Protein AF-A0A936BZL4-F1 (afdb_monomer_lite)

Sequence (346 aa):
MSVSRLQNAIDSLPAHGATDQDVRRLEEATGRRVKLGEGALLQELLTDRYDRFSPSGLNALERLVHTGSSARARSALSVVERYFTNLPEQSALASISKTHGFIAVDDESSKLWHIPYPDGAVLRLQPRILREGDRELIGLEGATYDSETRSLLVISEETGAVHEMTVRDPEGELTLGPPRLLGQLPKLGTRANKGYEGLTVLPASKAPDGRARLLAVYEGFPRRIGVHDRATLRAEAEITLPPEIQNRLKDLSGCAVDPATGHLLLLSDEARTLAEALLVPKRQGVGRAAPVTGWQLVPLGFSELPPSLTKNRLQPEGLSVDDEGDVWVLTEGDQSLLRLRRSVSS

Structure (mmCIF, N/CA/C/O backbone):
data_AF-A0A936BZL4-F1
#
_entry.id   AF-A0A936BZL4-F1
#
loop_
_atom_site.group_PDB
_atom_site.id
_atom_site.type_symbol
_atom_site.label_atom_id
_atom_site.label_alt_id
_atom_site.label_comp_id
_atom_site.label_asym_id
_atom_site.label_entity_id
_atom_site.label_seq_id
_atom_site.pdbx_PDB_ins_code
_atom_site.Cartn_x
_atom_site.Cartn_y
_atom_site.Cartn_z
_atom_site.occupancy
_atom_site.B_iso_or_equiv
_atom_site.auth_seq_id
_atom_site.auth_comp_id
_atom_site.auth_asym_id
_atom_site.auth_atom_id
_atom_site.pdbx_PDB_model_num
ATOM 1 N N . MET A 1 1 ? -12.755 -19.764 32.391 1.00 55.38 1 MET A N 1
ATOM 2 C CA . MET A 1 1 ? -13.888 -19.013 32.983 1.00 55.38 1 MET A CA 1
ATOM 3 C C . MET A 1 1 ? -14.215 -17.692 32.281 1.00 55.38 1 MET A C 1
ATOM 5 O O . MET A 1 1 ? -15.347 -17.260 32.423 1.00 55.38 1 MET A O 1
ATOM 9 N N . SER A 1 2 ? -13.305 -17.037 31.545 1.00 74.50 2 SER A N 1
ATOM 10 C CA . SER A 1 2 ? -13.591 -15.708 30.971 1.00 74.50 2 SER A CA 1
ATOM 11 C C . SER A 1 2 ? -14.047 -15.712 29.498 1.00 74.50 2 SER A C 1
ATOM 13 O O . SER A 1 2 ? -14.961 -14.970 29.167 1.00 74.50 2 SER A O 1
ATOM 15 N N . VAL A 1 3 ? -13.573 -16.647 28.663 1.00 79.38 3 VAL A N 1
ATOM 16 C CA . VAL A 1 3 ? -14.032 -16.810 27.260 1.00 79.38 3 VAL A CA 1
ATOM 17 C C . VAL A 1 3 ? -15.534 -17.118 27.168 1.00 79.38 3 VAL A C 1
ATOM 19 O O . VAL A 1 3 ? -16.260 -16.456 26.443 1.00 79.38 3 VAL A O 1
ATOM 22 N N . SER A 1 4 ? -16.036 -18.059 27.975 1.00 83.62 4 SER A N 1
ATOM 23 C CA . SER A 1 4 ? -17.461 -18.430 28.001 1.00 83.62 4 SER A CA 1
ATOM 24 C C . SER A 1 4 ? -18.372 -17.276 28.445 1.00 83.62 4 SER A C 1
ATOM 26 O O . SER A 1 4 ? -19.504 -17.170 27.990 1.00 83.62 4 SER A O 1
ATOM 28 N N . ARG A 1 5 ? -17.885 -16.395 29.334 1.00 86.56 5 ARG A N 1
ATOM 29 C CA . ARG A 1 5 ? -18.624 -15.191 29.750 1.00 86.56 5 ARG A CA 1
ATOM 30 C C . ARG A 1 5 ? -18.697 -14.168 28.628 1.00 86.56 5 ARG A C 1
ATOM 32 O O . ARG A 1 5 ? -19.762 -13.601 28.420 1.00 86.56 5 ARG A O 1
ATOM 39 N N . LEU A 1 6 ? -17.588 -13.956 27.921 1.00 86.94 6 LEU A N 1
ATOM 40 C CA . LEU A 1 6 ? -17.563 -13.079 26.760 1.00 86.94 6 LEU A CA 1
ATOM 41 C C . LEU A 1 6 ? -18.470 -13.610 25.644 1.00 86.94 6 LEU A C 1
ATOM 43 O O . LEU A 1 6 ? -19.259 -12.841 25.115 1.00 86.94 6 LEU A O 1
ATOM 47 N N . GLN A 1 7 ? -18.424 -14.911 25.345 1.00 86.75 7 GLN A N 1
ATOM 48 C CA . GLN A 1 7 ? -19.305 -15.525 24.349 1.00 86.75 7 GLN A CA 1
ATOM 49 C C . GLN A 1 7 ? -20.784 -15.296 24.687 1.00 86.75 7 GLN A C 1
ATOM 51 O O . GLN A 1 7 ? -21.541 -14.810 23.856 1.00 86.75 7 GLN A O 1
ATOM 56 N N . ASN A 1 8 ? -21.178 -15.531 25.942 1.00 87.38 8 ASN A N 1
ATOM 57 C CA . ASN A 1 8 ? -22.546 -15.257 26.387 1.00 87.38 8 ASN A CA 1
ATOM 58 C C . ASN A 1 8 ? -22.914 -13.768 26.265 1.00 87.38 8 ASN A C 1
ATOM 60 O O . ASN A 1 8 ? -24.046 -13.444 25.918 1.00 87.38 8 ASN A O 1
ATOM 64 N N . ALA A 1 9 ? -21.973 -12.860 26.546 1.00 87.19 9 ALA A N 1
ATOM 65 C CA . ALA A 1 9 ? -22.192 -11.428 26.372 1.00 87.19 9 ALA A CA 1
ATOM 66 C C . ALA A 1 9 ? -22.374 -11.068 24.886 1.00 87.19 9 ALA A C 1
ATOM 68 O O . ALA A 1 9 ? -23.300 -10.329 24.559 1.00 87.19 9 ALA A O 1
ATOM 69 N N . ILE A 1 10 ? -21.571 -11.652 23.992 1.00 86.69 10 ILE A N 1
ATOM 70 C CA . ILE A 1 10 ? -21.685 -11.516 22.533 1.00 86.69 10 ILE A CA 1
ATOM 71 C C . ILE A 1 10 ? -23.036 -12.025 22.027 1.00 86.69 10 ILE A C 1
ATOM 73 O O . ILE A 1 10 ? -23.697 -11.353 21.236 1.00 86.69 10 ILE A O 1
ATOM 77 N N . ASP A 1 11 ? -23.464 -13.196 22.483 1.00 87.50 11 ASP A N 1
ATOM 78 C CA . ASP A 1 11 ? -24.723 -13.800 22.047 1.00 87.50 11 ASP A CA 1
ATOM 79 C C . ASP A 1 11 ? -25.946 -13.066 22.609 1.00 87.50 11 ASP A C 1
ATOM 81 O O . ASP A 1 11 ? -27.022 -13.117 22.017 1.00 87.50 11 ASP A O 1
ATOM 85 N N . SER A 1 12 ? -25.771 -12.325 23.707 1.00 87.75 12 SER A N 1
ATOM 86 C CA . SER A 1 12 ? -26.798 -11.443 24.270 1.00 87.75 12 SER A CA 1
ATOM 87 C C . SER A 1 12 ? -26.909 -10.084 23.575 1.00 87.75 12 SER A C 1
ATOM 89 O O . SER A 1 12 ? -27.831 -9.323 23.879 1.00 87.75 12 SER A O 1
ATOM 91 N N . LEU A 1 13 ? -25.983 -9.756 22.666 1.00 84.94 13 LEU A N 1
ATOM 92 C CA . LEU A 1 13 ? -26.046 -8.503 21.925 1.00 84.94 13 LEU A CA 1
ATOM 93 C C . LEU A 1 13 ? -27.309 -8.463 21.060 1.00 84.94 13 LEU A C 1
ATOM 95 O O . LEU A 1 13 ? -27.681 -9.475 20.455 1.00 84.94 13 LEU A O 1
ATOM 99 N N . PRO A 1 14 ? -27.954 -7.292 20.943 1.00 80.62 14 PRO A N 1
ATOM 100 C CA . PRO A 1 14 ? -29.071 -7.142 20.029 1.00 80.62 14 PRO A CA 1
ATOM 101 C C . PRO A 1 14 ? -28.629 -7.471 18.597 1.00 80.62 14 PRO A C 1
ATOM 103 O O . PRO A 1 14 ? -27.485 -7.232 18.204 1.00 80.62 14 PRO A O 1
ATOM 106 N N . ALA A 1 15 ? -29.556 -8.012 17.802 1.00 74.75 15 ALA A N 1
ATOM 107 C CA . ALA A 1 15 ? -29.284 -8.359 16.409 1.00 74.75 15 ALA A CA 1
ATOM 108 C C . ALA A 1 15 ? -28.808 -7.144 15.593 1.00 74.75 15 ALA A C 1
ATOM 110 O O . ALA A 1 15 ? -27.968 -7.306 14.717 1.00 74.75 15 ALA A O 1
ATOM 111 N N . HIS A 1 16 ? -29.290 -5.940 15.926 1.00 69.06 16 HIS A N 1
ATOM 112 C CA . HIS A 1 16 ? -28.852 -4.669 15.350 1.00 69.06 16 HIS A CA 1
ATOM 113 C C . HIS A 1 16 ? -28.867 -3.551 16.400 1.00 69.06 16 HIS A C 1
ATOM 115 O O . HIS A 1 16 ? -29.698 -3.556 17.308 1.00 69.06 16 HIS A O 1
ATOM 121 N N . GLY A 1 17 ? -27.990 -2.558 16.236 1.00 70.38 17 GLY A N 1
ATOM 122 C CA . GLY A 1 17 ? -27.977 -1.339 17.049 1.00 70.38 17 GLY A CA 1
ATOM 123 C C . GLY A 1 17 ? -27.310 -1.460 18.423 1.00 70.38 17 GLY A C 1
ATOM 124 O O . GLY A 1 17 ? -27.619 -0.652 19.294 1.00 70.38 17 GLY A O 1
ATOM 125 N N . ALA A 1 18 ? -26.403 -2.420 18.627 1.00 81.69 18 ALA A N 1
ATOM 126 C CA . ALA A 1 18 ? -25.631 -2.557 19.863 1.00 81.69 18 ALA A CA 1
ATOM 127 C C . ALA A 1 18 ? -24.870 -1.261 20.195 1.00 81.69 18 ALA A C 1
ATOM 129 O O . ALA A 1 18 ? -24.217 -0.663 19.343 1.00 81.69 18 ALA A O 1
ATOM 130 N N . THR A 1 19 ? -24.979 -0.810 21.437 1.00 78.62 19 THR A N 1
ATOM 131 C CA . THR A 1 19 ? -24.558 0.518 21.903 1.00 78.62 19 THR A CA 1
ATOM 132 C C . THR A 1 19 ? -23.244 0.478 22.689 1.00 78.62 19 THR A C 1
ATOM 134 O O . THR A 1 19 ? -22.699 -0.587 22.971 1.00 78.62 19 THR A O 1
ATOM 137 N N . ASP A 1 20 ? -22.749 1.637 23.135 1.00 71.50 20 ASP A N 1
ATOM 138 C CA . ASP A 1 20 ? -21.605 1.731 24.061 1.00 71.50 20 ASP A CA 1
ATOM 139 C C . ASP A 1 20 ? -21.862 0.972 25.360 1.00 71.50 20 ASP A C 1
ATOM 141 O O . ASP A 1 20 ? -20.934 0.442 25.961 1.00 71.50 20 ASP A O 1
ATOM 145 N N . GLN A 1 21 ? -23.117 0.924 25.813 1.00 80.19 21 GLN A N 1
ATOM 146 C CA . GLN A 1 21 ? -23.481 0.183 27.014 1.00 80.19 21 GLN A CA 1
ATOM 147 C C . GLN A 1 21 ? -23.353 -1.325 26.788 1.00 80.19 21 GLN A C 1
ATOM 149 O O . GLN A 1 21 ? -22.933 -2.044 27.692 1.00 80.19 21 GLN A O 1
ATOM 154 N N . ASP A 1 22 ? -23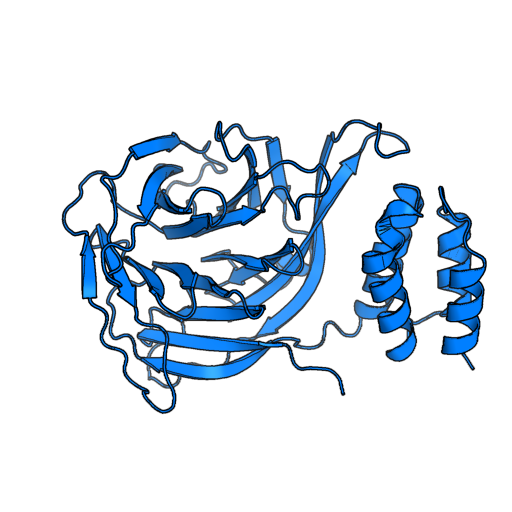.657 -1.794 25.580 1.00 86.62 22 ASP A N 1
ATOM 155 C CA . ASP A 1 22 ? -23.467 -3.190 25.202 1.00 86.62 22 ASP A CA 1
ATOM 156 C C . ASP A 1 22 ? -21.983 -3.532 25.088 1.00 86.62 22 ASP A C 1
ATOM 158 O O . ASP A 1 22 ? -21.559 -4.577 25.575 1.00 86.62 22 ASP A O 1
ATOM 162 N N . VAL A 1 23 ? -21.159 -2.617 24.571 1.00 81.62 23 VAL A N 1
ATOM 163 C CA . VAL A 1 23 ? -19.706 -2.804 24.613 1.00 81.62 23 VAL A CA 1
ATOM 164 C C . VAL A 1 23 ? -19.162 -2.776 26.029 1.00 81.62 23 VAL A C 1
ATOM 166 O O . VAL A 1 23 ? -18.351 -3.631 26.346 1.00 81.62 23 VAL A O 1
ATOM 169 N N . ARG A 1 24 ? -19.639 -1.903 26.922 1.00 82.56 24 ARG A N 1
ATOM 170 C CA . ARG A 1 24 ? -19.238 -1.951 28.340 1.00 82.56 24 ARG A CA 1
ATOM 171 C C . ARG A 1 24 ? -19.534 -3.305 28.980 1.00 82.56 24 ARG A C 1
ATOM 173 O O . ARG A 1 24 ? -18.745 -3.757 29.798 1.00 82.56 24 ARG A O 1
ATOM 180 N N . ARG A 1 25 ? -20.610 -3.995 28.581 1.00 85.81 25 ARG A N 1
ATOM 181 C CA . ARG A 1 25 ? -20.863 -5.381 29.023 1.00 85.81 25 ARG A CA 1
ATOM 182 C C . ARG A 1 25 ? -19.808 -6.351 28.490 1.00 85.81 25 ARG A C 1
ATOM 184 O O . ARG A 1 25 ? -19.401 -7.253 29.218 1.00 85.81 25 ARG A O 1
ATOM 191 N N . LEU A 1 26 ? -19.344 -6.162 27.253 1.00 86.31 26 LEU A N 1
ATOM 192 C CA . LEU A 1 26 ? -18.201 -6.906 26.712 1.00 86.31 26 LEU A CA 1
ATOM 193 C C . LEU A 1 26 ? -16.916 -6.572 27.490 1.00 86.31 26 LEU A C 1
ATOM 195 O O . LEU A 1 26 ? -16.197 -7.490 27.878 1.00 86.31 26 LEU A O 1
ATOM 199 N N . GLU A 1 27 ? -16.662 -5.295 27.797 1.00 83.06 27 GLU A N 1
ATOM 200 C CA . GLU A 1 27 ? -15.521 -4.854 28.615 1.00 83.06 27 GLU A CA 1
ATOM 201 C C . GLU A 1 27 ? -15.558 -5.521 29.997 1.00 83.06 27 GLU A C 1
ATOM 203 O O . GLU A 1 27 ? -14.591 -6.162 30.412 1.00 83.06 27 GLU A O 1
ATOM 208 N N . GLU A 1 28 ? -16.700 -5.464 30.684 1.00 85.00 28 GLU A N 1
ATOM 209 C CA . GLU A 1 28 ? -16.941 -6.123 31.971 1.00 85.00 28 GLU A CA 1
ATOM 210 C C . GLU A 1 28 ? -16.727 -7.641 31.890 1.00 85.00 28 GLU A C 1
ATOM 212 O O . GLU A 1 28 ? -16.134 -8.231 32.800 1.00 85.00 28 GLU A O 1
ATOM 217 N N . ALA A 1 29 ? -17.156 -8.275 30.793 1.00 83.56 29 ALA A N 1
ATOM 218 C CA . ALA A 1 29 ? -16.971 -9.705 30.561 1.00 83.56 29 ALA A CA 1
ATOM 219 C C . ALA A 1 29 ? -15.494 -10.087 30.354 1.00 83.56 29 ALA A C 1
ATOM 221 O O . ALA A 1 29 ? -15.071 -11.149 30.824 1.00 83.56 29 ALA A O 1
ATOM 222 N N . THR A 1 30 ? -14.701 -9.220 29.714 1.00 79.06 30 THR A N 1
ATOM 223 C CA . THR A 1 30 ? -13.240 -9.390 29.577 1.00 79.06 30 THR A CA 1
ATOM 224 C C . THR A 1 30 ? -12.462 -9.019 30.847 1.00 79.06 30 THR A C 1
ATOM 226 O O . THR A 1 30 ? -11.377 -9.543 31.107 1.00 79.06 30 THR A O 1
ATOM 229 N N . GLY A 1 31 ? -13.027 -8.166 31.705 1.00 77.25 31 GLY A N 1
ATOM 230 C CA . GLY A 1 31 ? -12.357 -7.623 32.884 1.00 77.25 31 GLY A CA 1
ATOM 231 C C . GLY A 1 31 ? -11.308 -6.559 32.533 1.00 77.25 31 GLY A C 1
ATOM 232 O O . GLY A 1 31 ? -11.310 -5.975 31.460 1.00 77.25 31 GLY A O 1
ATOM 233 N N . ARG A 1 32 ? -10.366 -6.281 33.449 1.00 67.00 32 ARG A N 1
ATOM 234 C CA . ARG A 1 32 ? -9.365 -5.199 33.273 1.00 67.00 32 ARG A CA 1
ATOM 235 C C . ARG A 1 32 ? -8.363 -5.418 32.127 1.00 67.00 32 ARG A C 1
ATOM 237 O O . ARG A 1 32 ? -7.594 -4.508 31.830 1.00 67.00 32 ARG A O 1
ATOM 244 N N . ARG A 1 33 ? -8.282 -6.629 31.567 1.00 69.56 33 ARG A N 1
ATOM 245 C CA . ARG A 1 33 ? -7.383 -6.990 30.461 1.00 69.56 33 ARG A CA 1
ATOM 246 C C . ARG A 1 33 ? -8.032 -8.072 29.612 1.00 69.56 33 ARG A C 1
ATOM 248 O O . ARG A 1 33 ? -8.330 -9.137 30.147 1.00 69.56 33 ARG A O 1
ATOM 255 N N . VAL A 1 34 ? -8.125 -7.830 28.308 1.00 71.94 34 VAL A N 1
ATOM 256 C CA . VAL A 1 34 ? -8.542 -8.837 27.327 1.00 71.94 34 VAL A CA 1
ATOM 257 C C . VAL A 1 34 ? -7.458 -9.911 27.219 1.00 71.94 34 VAL A C 1
ATOM 259 O O . VAL A 1 34 ? -6.278 -9.619 27.003 1.00 71.94 34 VAL A O 1
ATOM 262 N N . LYS A 1 35 ? -7.836 -11.172 27.409 1.00 79.12 35 LYS A N 1
ATOM 263 C CA . LYS A 1 35 ? -6.944 -12.329 27.238 1.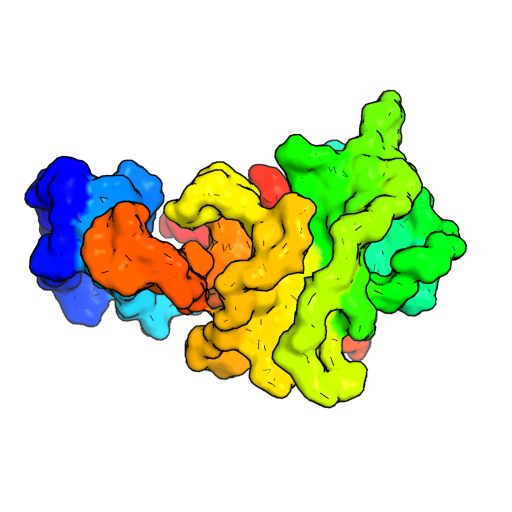00 79.12 35 LYS A CA 1
ATOM 264 C C . LYS A 1 35 ? -6.923 -12.780 25.779 1.00 79.12 35 LYS A C 1
ATOM 266 O O . LYS A 1 35 ? -7.830 -12.482 25.017 1.00 79.12 35 LYS A O 1
ATOM 271 N N . LEU A 1 36 ? -5.921 -13.580 25.407 1.00 66.31 36 LEU A N 1
ATOM 272 C CA . LEU A 1 36 ? -5.720 -14.035 24.022 1.00 66.31 36 LEU A CA 1
ATOM 273 C C . LEU A 1 36 ? -6.992 -14.650 23.392 1.00 66.31 36 LEU A C 1
ATOM 275 O O . LEU A 1 36 ? -7.404 -14.232 22.319 1.00 66.31 36 LEU A O 1
ATOM 279 N N . GLY A 1 37 ? -7.656 -15.576 24.096 1.00 70.69 37 GLY A N 1
ATOM 280 C CA . GLY A 1 37 ? -8.891 -16.214 23.614 1.00 70.69 37 GLY A CA 1
ATOM 281 C C . GLY A 1 37 ? -10.135 -15.316 23.629 1.00 70.69 37 GLY A C 1
ATOM 282 O O . GLY A 1 37 ? -11.126 -15.645 22.996 1.00 70.69 37 GLY A O 1
ATOM 283 N N . GLU A 1 38 ? -10.101 -14.185 24.337 1.00 80.62 38 GLU A N 1
ATOM 284 C CA . GLU A 1 38 ? -11.164 -13.170 24.287 1.00 80.62 38 GLU A CA 1
ATOM 285 C C . GLU A 1 38 ? -10.954 -12.207 23.119 1.00 80.62 38 GLU A C 1
ATOM 287 O O . GLU A 1 38 ? -11.917 -11.810 22.475 1.00 80.62 38 GLU A O 1
ATOM 292 N N . GLY A 1 39 ? -9.695 -11.875 22.813 1.00 74.31 39 GLY A N 1
ATOM 293 C CA . GLY A 1 39 ? -9.344 -11.045 21.663 1.00 74.31 39 GLY A CA 1
ATOM 294 C C . GLY A 1 39 ? -9.802 -11.669 20.347 1.00 74.31 39 GLY A C 1
ATOM 295 O O . GLY A 1 39 ? -10.387 -10.970 19.531 1.00 74.31 39 GLY A O 1
ATOM 296 N N . ALA A 1 40 ? -9.628 -12.986 20.184 1.00 71.50 40 ALA A N 1
ATOM 297 C CA . ALA A 1 40 ? -10.115 -13.711 19.007 1.00 71.50 40 ALA A CA 1
ATOM 298 C C . ALA A 1 40 ? -11.640 -13.581 18.831 1.00 71.50 40 ALA A C 1
ATOM 300 O O . ALA A 1 40 ? -12.098 -13.236 17.748 1.00 71.50 40 ALA A O 1
ATOM 301 N N . LEU A 1 41 ? -12.413 -13.757 19.909 1.00 78.94 41 LEU A N 1
ATOM 302 C CA . LEU A 1 41 ? -13.873 -13.608 19.879 1.00 78.94 41 LEU A CA 1
ATOM 303 C C . LEU A 1 41 ? -14.321 -12.173 19.583 1.00 78.94 41 LEU A C 1
ATOM 305 O O . LEU A 1 41 ? -15.286 -11.963 18.856 1.00 78.94 41 LEU A O 1
ATOM 309 N N . LEU A 1 42 ? -13.639 -11.171 20.142 1.00 82.88 42 LEU A N 1
ATOM 310 C CA . LEU A 1 42 ? -13.948 -9.770 19.856 1.00 82.88 42 LEU A CA 1
ATOM 311 C C . LEU A 1 42 ? -13.560 -9.372 18.419 1.00 82.88 42 LEU A C 1
ATOM 313 O O . LEU A 1 42 ? -14.235 -8.543 17.814 1.00 82.88 42 LEU A O 1
ATOM 317 N N . GLN A 1 43 ? -12.499 -9.962 17.862 1.00 72.25 43 GLN A N 1
ATOM 318 C CA . GLN A 1 43 ? -12.090 -9.750 16.471 1.00 72.25 43 GLN A CA 1
ATOM 319 C C . GLN A 1 43 ? -13.065 -10.417 15.489 1.00 72.25 43 GLN A C 1
ATOM 321 O O . GLN A 1 43 ? -13.445 -9.812 14.487 1.00 72.25 43 GLN A O 1
ATOM 326 N N . GLU A 1 44 ? -13.514 -11.636 15.798 1.00 73.00 44 GLU A N 1
ATOM 327 C CA . GLU A 1 44 ? -14.588 -12.321 15.070 1.00 73.00 44 GLU A CA 1
ATOM 328 C C . GLU A 1 44 ? -15.872 -11.486 15.117 1.00 73.00 44 GLU A C 1
ATOM 330 O O . GLU A 1 44 ? -16.494 -11.239 14.090 1.00 73.00 44 GLU A O 1
ATOM 335 N N . LEU A 1 45 ? -16.210 -10.927 16.282 1.00 78.38 45 LEU A N 1
ATOM 336 C CA . LEU A 1 45 ? -17.340 -10.014 16.443 1.00 78.38 45 LEU A CA 1
ATOM 337 C C . LEU A 1 45 ? -17.215 -8.745 15.583 1.00 78.38 45 LEU A C 1
ATOM 339 O O . LEU A 1 45 ? -18.215 -8.293 15.025 1.00 78.38 45 LEU A O 1
ATOM 343 N N . LEU A 1 46 ? -16.007 -8.186 15.449 1.00 72.12 46 LEU A N 1
ATOM 344 C CA . LEU A 1 46 ? -15.741 -7.073 14.535 1.00 72.12 46 LEU A CA 1
ATOM 345 C C . LEU A 1 46 ? -15.882 -7.479 13.065 1.00 72.12 46 LEU A C 1
ATOM 347 O O . LEU A 1 46 ? -16.324 -6.663 12.270 1.00 72.12 46 LEU A O 1
ATOM 351 N N . THR A 1 47 ? -15.521 -8.705 12.693 1.00 61.34 47 THR A N 1
ATOM 352 C CA . THR A 1 47 ? -15.473 -9.130 11.283 1.00 61.34 47 THR A CA 1
ATOM 353 C C . THR A 1 47 ? -16.831 -9.645 10.796 1.00 61.34 47 THR A C 1
ATOM 355 O O . THR A 1 47 ? -17.322 -9.198 9.762 1.00 61.34 47 THR A O 1
ATOM 358 N N . ASP A 1 48 ? -17.486 -10.509 11.573 1.00 61.16 48 ASP A N 1
ATOM 359 C CA . ASP A 1 48 ? -18.734 -11.190 11.195 1.00 61.16 48 ASP A CA 1
ATOM 360 C C . ASP A 1 48 ? -20.001 -10.419 11.574 1.00 61.16 48 ASP A C 1
ATOM 362 O O . ASP A 1 48 ? -21.088 -10.696 11.064 1.00 61.16 48 ASP A O 1
ATOM 366 N N . ARG A 1 49 ? -19.899 -9.485 12.523 1.00 66.06 49 ARG A N 1
ATOM 367 C CA . ARG A 1 49 ? -21.061 -8.811 13.127 1.00 66.06 49 ARG A CA 1
ATOM 368 C C . ARG A 1 49 ? -20.877 -7.297 13.200 1.00 66.06 49 ARG A C 1
ATOM 370 O O . ARG A 1 49 ? -21.518 -6.631 14.015 1.00 66.06 49 ARG A O 1
ATOM 377 N N . TYR A 1 50 ? -20.038 -6.745 12.319 1.00 62.56 50 TYR A N 1
ATOM 378 C CA . TYR A 1 50 ? -19.778 -5.305 12.182 1.00 62.56 50 TYR A CA 1
ATOM 379 C C . TYR A 1 50 ? -21.068 -4.478 12.017 1.00 62.56 50 TYR A C 1
ATOM 381 O O . TYR A 1 50 ? -21.181 -3.336 12.457 1.00 62.56 50 TYR A O 1
ATOM 389 N N . ASP A 1 51 ? -22.075 -5.055 11.367 1.00 61.00 51 ASP A N 1
ATOM 390 C CA . ASP A 1 51 ? -23.392 -4.470 11.122 1.00 61.00 51 ASP A CA 1
ATOM 391 C C . ASP A 1 51 ? -24.312 -4.436 12.352 1.00 61.00 51 ASP A C 1
ATOM 393 O O . ASP A 1 51 ? -25.305 -3.702 12.357 1.00 61.00 51 ASP A O 1
ATOM 397 N N . ARG A 1 52 ? -23.981 -5.181 13.413 1.00 73.06 52 ARG A N 1
ATOM 398 C CA . ARG A 1 52 ? -24.776 -5.225 14.643 1.00 73.06 52 ARG A CA 1
ATOM 399 C C . ARG A 1 52 ? -24.555 -4.028 15.549 1.00 73.06 52 ARG A C 1
ATOM 401 O O . ARG A 1 52 ? -25.401 -3.769 16.399 1.00 73.06 52 ARG A O 1
ATOM 408 N N . PHE A 1 53 ? -23.466 -3.287 15.381 1.00 69.94 53 PHE A N 1
ATOM 409 C CA . PHE A 1 53 ? -23.103 -2.192 16.275 1.00 69.94 53 PHE A CA 1
ATOM 410 C C . PHE A 1 53 ? -23.582 -0.833 15.760 1.00 69.94 53 PHE A C 1
ATOM 412 O O . PHE A 1 53 ? -23.505 -0.508 14.574 1.00 69.94 53 PHE A O 1
ATOM 419 N N . SER A 1 54 ? -24.053 0.003 16.685 1.00 65.00 54 SER A N 1
ATOM 420 C CA . SER A 1 54 ? -24.109 1.445 16.477 1.00 65.00 54 SER A CA 1
ATOM 421 C C . SER A 1 54 ? -22.680 1.967 16.266 1.00 65.00 54 SER A C 1
ATOM 423 O O . SER A 1 54 ? -21.733 1.346 16.739 1.00 65.00 54 SER A O 1
ATOM 425 N N . PRO A 1 55 ? -22.460 3.118 15.612 1.00 56.59 55 PRO A N 1
ATOM 426 C CA . PRO A 1 55 ? -21.096 3.614 15.400 1.00 56.59 55 PRO A CA 1
ATOM 427 C C . PRO A 1 55 ? -20.313 3.884 16.686 1.00 56.59 55 PRO A C 1
ATOM 429 O O . PRO A 1 55 ? -19.096 3.728 16.715 1.00 56.59 55 PRO A O 1
ATOM 432 N N . SER A 1 56 ? -21.003 4.294 17.750 1.00 52.50 56 SER A N 1
ATOM 433 C CA . SER A 1 56 ? -20.375 4.523 19.045 1.00 52.50 56 SER A CA 1
ATOM 434 C C . SER A 1 56 ? -19.995 3.186 19.703 1.00 52.50 56 SER A C 1
ATOM 436 O O . SER A 1 56 ? -18.870 3.048 20.185 1.00 52.50 56 SER A O 1
ATOM 438 N N . GLY A 1 57 ? -20.869 2.174 19.593 1.00 65.81 57 GLY A N 1
ATOM 439 C CA . GLY A 1 57 ? -20.593 0.803 20.012 1.00 65.81 57 GLY A CA 1
ATOM 440 C C . GLY A 1 57 ? -19.464 0.182 19.195 1.00 65.81 57 GLY A C 1
ATOM 441 O O . GLY A 1 57 ? -18.567 -0.418 19.753 1.00 65.81 57 GLY A O 1
ATOM 442 N N . LEU A 1 58 ? -19.417 0.405 17.888 1.00 67.12 58 LEU A N 1
ATOM 443 C CA . LEU A 1 58 ? -18.353 -0.105 17.037 1.00 67.12 58 LEU A CA 1
ATOM 444 C C . LEU A 1 58 ? -16.995 0.497 17.422 1.00 67.12 58 LEU A C 1
ATOM 446 O O . LEU A 1 58 ? -16.051 -0.238 17.668 1.00 67.12 58 LEU A O 1
ATOM 450 N N . ASN A 1 59 ? -16.918 1.820 17.576 1.00 57.50 59 ASN A N 1
ATOM 451 C CA . ASN A 1 59 ? -15.699 2.491 18.032 1.00 57.50 59 ASN A CA 1
ATOM 452 C C . ASN A 1 59 ? -15.299 2.021 19.444 1.00 57.50 59 ASN A C 1
ATOM 454 O O . ASN A 1 59 ? -14.125 1.808 19.732 1.00 57.50 59 ASN A O 1
ATOM 458 N N . ALA A 1 60 ? -16.266 1.817 20.343 1.00 66.06 60 ALA A N 1
ATOM 459 C CA . ALA A 1 60 ? -15.995 1.233 21.650 1.00 66.06 60 ALA A CA 1
ATOM 460 C C . ALA A 1 60 ? -15.480 -0.211 21.539 1.00 66.06 60 ALA A C 1
ATOM 462 O O . ALA A 1 60 ? -14.560 -0.562 22.269 1.00 66.06 60 ALA A O 1
ATOM 463 N N . LEU A 1 61 ? -16.037 -1.032 20.644 1.00 78.44 61 LEU A N 1
ATOM 464 C CA . LEU A 1 61 ? -15.635 -2.422 20.438 1.00 78.44 61 LEU A CA 1
ATOM 465 C C . LEU A 1 61 ? -14.232 -2.493 19.840 1.00 78.44 61 LEU A C 1
ATOM 467 O O . LEU A 1 61 ? -13.397 -3.211 20.374 1.00 78.44 61 LEU A O 1
ATOM 471 N N . GLU A 1 62 ? -13.955 -1.709 18.798 1.00 71.56 62 GLU A N 1
ATOM 472 C CA . GLU A 1 62 ? -12.616 -1.525 18.231 1.00 71.56 62 GLU A CA 1
ATOM 473 C C . GLU A 1 62 ? -11.644 -1.121 19.344 1.00 71.56 62 GLU A C 1
ATOM 475 O O . GLU A 1 62 ? -10.639 -1.788 19.581 1.00 71.56 62 GLU A O 1
ATOM 480 N N . ARG A 1 63 ? -11.980 -0.100 20.143 1.00 68.19 63 ARG A N 1
ATOM 481 C CA . ARG A 1 63 ? -11.159 0.274 21.300 1.00 68.19 63 ARG A CA 1
ATOM 482 C C . ARG A 1 63 ? -11.007 -0.856 22.303 1.00 68.19 63 ARG A C 1
ATOM 484 O O . ARG A 1 63 ? -9.911 -0.999 22.815 1.00 68.19 63 ARG A O 1
ATOM 491 N N . LEU A 1 64 ? -12.028 -1.645 22.613 1.00 74.81 64 LEU A N 1
ATOM 492 C CA . LEU A 1 64 ? -11.924 -2.768 23.548 1.00 74.81 64 LEU A CA 1
ATOM 493 C C . LEU A 1 64 ? -10.974 -3.850 23.011 1.00 74.81 64 LEU A C 1
ATOM 495 O O . LEU A 1 64 ? -10.056 -4.282 23.713 1.00 74.81 64 LEU A O 1
ATOM 499 N N . VAL A 1 65 ? -11.134 -4.221 21.741 1.00 72.75 65 VAL A N 1
ATOM 500 C CA . VAL A 1 65 ? -10.252 -5.154 21.025 1.00 72.75 65 VAL A CA 1
ATOM 501 C C . VAL A 1 65 ? -8.802 -4.658 21.081 1.00 72.75 65 VAL A C 1
ATOM 503 O O . VAL A 1 65 ? -7.875 -5.423 21.368 1.00 72.75 65 VAL A O 1
ATOM 506 N N . HIS A 1 66 ? -8.593 -3.352 20.904 1.00 65.25 66 HIS A N 1
ATOM 507 C CA . HIS A 1 66 ? -7.258 -2.756 20.821 1.00 65.25 66 HIS A CA 1
ATOM 508 C C . HIS A 1 66 ? -6.671 -2.292 22.169 1.00 65.25 66 HIS A C 1
ATOM 510 O O . HIS A 1 66 ? -5.454 -2.288 22.329 1.00 65.25 66 HIS A O 1
ATOM 516 N N . THR A 1 67 ? -7.474 -1.994 23.193 1.00 61.69 67 THR A N 1
ATOM 517 C CA . THR A 1 67 ? -7.021 -1.675 24.570 1.00 61.69 67 THR A CA 1
ATOM 518 C C . THR A 1 67 ? -6.619 -2.924 25.339 1.00 61.69 67 THR A C 1
ATOM 520 O O . THR A 1 67 ? -5.717 -2.872 26.173 1.00 61.69 67 THR A O 1
ATOM 523 N N . GLY A 1 68 ? -7.205 -4.073 25.005 1.00 53.38 68 GLY A N 1
ATOM 524 C CA . GLY A 1 68 ? -6.642 -5.373 25.353 1.00 53.38 68 GLY A CA 1
ATOM 525 C C . GLY A 1 68 ? -5.261 -5.624 24.741 1.00 53.38 68 GLY A C 1
ATOM 526 O O . GLY A 1 68 ? -4.411 -6.283 25.345 1.00 53.38 68 GLY A O 1
ATOM 527 N N . SER A 1 69 ? -5.033 -5.048 23.560 1.00 49.75 69 SER A N 1
ATOM 528 C CA . SER A 1 69 ? -3.851 -5.264 22.723 1.00 49.75 69 SER A CA 1
ATOM 529 C C . SER A 1 69 ? -2.746 -4.222 22.931 1.00 49.75 69 SER A C 1
ATOM 531 O O . SER A 1 69 ? -1.602 -4.474 22.568 1.00 49.75 69 SER A O 1
ATOM 533 N N . SER A 1 70 ? -3.016 -3.092 23.590 1.00 42.97 70 SER A N 1
ATOM 534 C CA . SER A 1 70 ? -2.045 -2.000 23.785 1.00 42.97 70 SER A CA 1
ATOM 535 C C . SER A 1 70 ? -0.849 -2.378 24.673 1.00 42.97 70 SER A C 1
ATOM 537 O O . SER A 1 70 ? 0.207 -1.755 24.589 1.00 42.97 70 SER A O 1
ATOM 539 N N . ALA A 1 71 ? -0.953 -3.455 25.461 1.00 42.38 71 ALA A N 1
ATOM 540 C CA . ALA A 1 71 ? 0.186 -4.040 26.176 1.00 42.38 71 ALA A CA 1
ATOM 541 C C . ALA A 1 71 ? 0.957 -5.104 25.363 1.00 42.38 71 ALA A C 1
ATOM 543 O O . ALA A 1 71 ? 2.003 -5.571 25.818 1.00 42.38 71 ALA A O 1
ATOM 544 N N . ARG A 1 72 ? 0.445 -5.534 24.201 1.00 44.91 72 ARG A N 1
ATOM 545 C CA . ARG A 1 72 ? 1.003 -6.609 23.366 1.00 44.91 72 ARG A CA 1
ATOM 546 C C . ARG A 1 72 ? 0.552 -6.488 21.903 1.00 44.91 72 ARG A C 1
ATOM 548 O O . ARG A 1 72 ? -0.043 -7.425 21.377 1.00 44.91 72 ARG A O 1
ATOM 555 N N . ALA A 1 73 ? 0.902 -5.400 21.220 1.00 46.81 73 ALA A N 1
ATOM 556 C CA . ALA A 1 73 ? 1.070 -5.471 19.771 1.00 46.81 73 ALA A CA 1
ATOM 557 C C . ALA A 1 73 ? 2.233 -6.449 19.524 1.00 46.81 73 ALA A C 1
ATOM 559 O O . ALA A 1 73 ? 3.402 -6.070 19.555 1.00 46.81 73 ALA A O 1
ATOM 560 N N . ARG A 1 74 ? 1.928 -7.750 19.479 1.00 52.09 74 ARG A N 1
ATOM 561 C CA . ARG A 1 74 ? 2.902 -8.790 19.152 1.00 52.09 74 ARG A CA 1
ATOM 562 C C . ARG A 1 74 ? 3.220 -8.636 17.672 1.00 52.09 74 ARG A C 1
ATOM 564 O O . ARG A 1 74 ? 2.302 -8.412 16.889 1.00 52.09 74 ARG A O 1
ATOM 571 N N . SER A 1 75 ? 4.502 -8.770 17.330 1.00 52.47 75 SER A N 1
ATOM 572 C CA . SER A 1 75 ? 4.948 -8.978 15.951 1.00 52.47 75 SER A CA 1
ATOM 573 C C . SER A 1 75 ? 4.025 -10.017 15.317 1.00 52.47 75 SER A C 1
ATOM 575 O O . SER A 1 75 ? 3.964 -11.165 15.761 1.00 52.47 75 SER A O 1
ATOM 577 N N . ALA A 1 76 ? 3.224 -9.557 14.358 1.00 69.12 76 ALA A N 1
ATOM 578 C CA . ALA A 1 76 ? 2.409 -10.433 13.542 1.00 69.12 76 ALA A CA 1
ATOM 579 C C . ALA A 1 76 ? 3.268 -10.942 12.392 1.00 69.12 76 ALA A C 1
ATOM 581 O O . ALA A 1 76 ? 3.205 -12.118 12.072 1.00 69.12 76 ALA A O 1
ATOM 582 N N . LEU A 1 77 ? 4.125 -10.103 11.813 1.00 84.56 77 LEU A N 1
ATOM 583 C CA . LEU A 1 77 ? 4.888 -10.456 10.629 1.00 84.56 77 LEU A CA 1
ATOM 584 C C . LEU A 1 77 ? 6.289 -10.941 10.999 1.00 84.56 77 LEU A C 1
ATOM 586 O O . LEU A 1 77 ? 6.994 -10.310 11.789 1.00 84.56 77 LEU A O 1
ATOM 590 N N . SER A 1 78 ? 6.687 -12.056 10.394 1.00 86.19 78 SER A N 1
ATOM 591 C CA . SER A 1 78 ? 8.053 -12.577 10.438 1.00 86.19 78 SER A CA 1
ATOM 592 C C . SER A 1 78 ? 8.571 -12.748 9.018 1.00 86.19 78 SER A C 1
ATOM 594 O O . SER A 1 78 ? 7.820 -13.163 8.135 1.00 86.19 78 SER A O 1
ATOM 596 N N . VAL A 1 79 ? 9.842 -12.409 8.790 1.00 86.25 79 VAL A N 1
ATOM 597 C CA . VAL A 1 79 ? 10.487 -12.685 7.502 1.00 86.25 79 VAL A CA 1
ATOM 598 C C . VAL A 1 79 ? 10.642 -14.191 7.362 1.00 86.25 79 VAL A C 1
ATOM 600 O O . VAL A 1 79 ? 11.301 -14.827 8.185 1.00 86.25 79 VAL A O 1
ATOM 603 N N . VAL A 1 80 ? 10.028 -14.739 6.320 1.00 90.12 80 VAL A N 1
ATOM 604 C CA . VAL A 1 80 ? 10.088 -16.167 5.997 1.00 90.12 80 VAL A CA 1
ATOM 605 C C . VAL A 1 80 ? 11.053 -16.437 4.852 1.00 90.12 80 VAL A C 1
ATOM 607 O O . VAL A 1 80 ? 11.715 -17.471 4.852 1.00 90.12 80 VAL A O 1
ATOM 610 N N . GLU A 1 81 ? 11.179 -15.503 3.907 1.00 92.00 81 GLU A N 1
ATOM 611 C CA . GLU A 1 81 ? 12.026 -15.656 2.724 1.00 92.00 81 GLU A CA 1
ATOM 612 C C . GLU A 1 81 ? 12.676 -14.315 2.352 1.00 92.00 81 GLU A C 1
ATOM 614 O O . GLU A 1 81 ? 12.159 -13.236 2.658 1.00 92.00 81 GLU A O 1
ATOM 619 N N . ARG A 1 82 ? 13.839 -14.391 1.701 1.00 92.88 82 ARG A N 1
ATOM 620 C CA . ARG A 1 82 ? 14.587 -13.240 1.187 1.00 92.88 82 ARG A CA 1
ATOM 621 C C . ARG A 1 82 ? 15.187 -13.598 -0.166 1.00 92.88 82 ARG A C 1
ATOM 623 O O . ARG A 1 82 ? 15.877 -14.610 -0.290 1.00 92.88 82 ARG A O 1
ATOM 630 N N . TYR A 1 83 ? 14.985 -12.711 -1.127 1.00 93.94 83 TYR A N 1
ATOM 631 C CA . TYR A 1 83 ? 15.424 -12.844 -2.509 1.00 93.94 83 TYR A CA 1
ATOM 632 C C . TYR A 1 83 ? 16.263 -11.634 -2.905 1.00 93.94 83 TYR A C 1
ATOM 634 O O . TYR A 1 83 ? 16.005 -10.540 -2.426 1.00 93.94 83 TYR A O 1
ATOM 642 N N . PHE A 1 84 ? 17.250 -11.796 -3.777 1.00 93.00 84 PHE A N 1
ATOM 643 C CA . PHE A 1 84 ? 18.035 -10.683 -4.314 1.00 93.00 84 PHE A CA 1
ATOM 644 C C . PHE A 1 84 ? 17.516 -10.302 -5.697 1.00 93.00 84 PHE A C 1
ATOM 646 O O . PHE A 1 84 ? 17.439 -11.159 -6.583 1.00 93.00 84 PHE A O 1
ATOM 653 N N . THR A 1 85 ? 17.174 -9.028 -5.873 1.00 92.31 85 THR A N 1
ATOM 654 C CA . THR A 1 85 ? 16.656 -8.466 -7.129 1.00 92.31 85 THR A CA 1
ATOM 655 C C . THR A 1 85 ? 17.785 -7.900 -7.991 1.00 92.31 85 THR A C 1
ATOM 657 O O . THR A 1 85 ? 17.729 -8.012 -9.212 1.00 92.31 85 THR A O 1
ATOM 660 N N . ASN A 1 86 ? 18.840 -7.368 -7.359 1.00 90.06 86 ASN A N 1
ATOM 661 C CA . ASN A 1 86 ? 19.913 -6.585 -7.992 1.00 90.06 86 ASN A CA 1
ATOM 662 C C . ASN A 1 86 ? 19.405 -5.373 -8.792 1.00 90.06 86 ASN A C 1
ATOM 664 O O . ASN A 1 86 ? 20.049 -4.954 -9.756 1.00 90.06 86 ASN A O 1
ATOM 668 N N . LEU A 1 87 ? 18.232 -4.848 -8.439 1.00 90.12 87 LEU A N 1
ATOM 669 C CA . LEU A 1 87 ? 17.730 -3.626 -9.047 1.00 90.12 87 LEU A CA 1
ATOM 670 C C . LEU A 1 87 ? 18.458 -2.416 -8.433 1.00 90.12 87 LEU A C 1
ATOM 672 O O . LEU A 1 87 ? 18.654 -2.389 -7.213 1.00 90.12 87 LEU A O 1
ATOM 676 N N . PRO A 1 88 ? 18.890 -1.444 -9.246 1.00 84.69 88 PRO A N 1
ATOM 677 C CA . PRO A 1 88 ? 19.329 -0.148 -8.734 1.00 84.69 88 PRO A CA 1
ATOM 678 C C . PRO A 1 88 ? 18.121 0.653 -8.216 1.00 84.69 88 PRO A C 1
ATOM 680 O O . PRO A 1 88 ? 17.010 0.379 -8.661 1.00 84.69 88 PRO A O 1
ATOM 683 N N . GLU A 1 89 ? 18.361 1.566 -7.267 1.00 86.19 89 GLU A N 1
ATOM 684 C CA . GLU A 1 89 ? 17.453 2.661 -6.854 1.00 86.19 89 GLU A CA 1
ATOM 685 C C . GLU A 1 89 ? 15.966 2.252 -6.807 1.00 86.19 89 GLU A C 1
ATOM 687 O O . GLU A 1 89 ? 15.162 2.563 -7.677 1.00 86.19 89 GLU A O 1
ATOM 692 N N . GLN A 1 90 ? 15.624 1.387 -5.849 1.00 90.50 90 GLN A N 1
ATOM 693 C CA . GLN A 1 90 ? 14.313 0.743 -5.758 1.00 90.50 90 GLN A CA 1
ATOM 694 C C . GLN A 1 90 ? 13.387 1.520 -4.829 1.00 90.50 90 GLN A C 1
ATOM 696 O O . GLN A 1 90 ? 13.524 1.383 -3.617 1.00 90.50 90 GLN A O 1
ATOM 701 N N . SER A 1 91 ? 12.379 2.185 -5.386 1.00 93.94 91 SER A N 1
ATOM 702 C CA . SER A 1 91 ? 11.489 3.050 -4.604 1.00 93.94 91 SER A CA 1
ATOM 703 C C . SER A 1 91 ? 10.149 2.418 -4.245 1.00 93.94 91 SER A C 1
ATOM 705 O O . SER A 1 91 ? 9.715 2.439 -3.100 1.00 93.94 91 SER A O 1
ATOM 707 N N . ALA A 1 92 ? 9.478 1.772 -5.203 1.00 96.88 92 ALA A N 1
ATOM 708 C CA . ALA A 1 92 ? 8.116 1.271 -4.993 1.00 96.88 92 ALA A CA 1
ATOM 709 C C . ALA A 1 92 ? 7.915 -0.165 -5.475 1.00 96.88 92 ALA A C 1
ATOM 711 O O . ALA A 1 92 ? 8.632 -0.651 -6.350 1.00 96.88 92 ALA A O 1
ATOM 712 N N . LEU A 1 93 ? 6.888 -0.841 -4.943 1.00 98.06 93 LEU A N 1
ATOM 713 C CA . LEU A 1 93 ? 6.538 -2.220 -5.296 1.00 98.06 93 LEU A CA 1
ATOM 714 C C . LEU A 1 93 ? 5.019 -2.413 -5.404 1.00 98.06 93 LEU A C 1
ATOM 716 O O . LEU A 1 93 ? 4.279 -2.136 -4.466 1.00 98.06 93 LEU A O 1
ATOM 720 N N . ALA A 1 94 ? 4.560 -2.998 -6.508 1.00 98.12 94 ALA A N 1
ATOM 721 C CA . ALA A 1 94 ? 3.175 -3.413 -6.710 1.00 98.12 94 ALA A CA 1
ATOM 722 C C . ALA A 1 94 ? 3.097 -4.916 -7.018 1.00 98.12 94 ALA A C 1
ATOM 724 O O . ALA A 1 94 ? 3.653 -5.379 -8.013 1.00 98.12 94 ALA A O 1
ATOM 725 N N . SER A 1 95 ? 2.388 -5.685 -6.189 1.00 97.38 95 SER A N 1
ATOM 726 C CA . SER A 1 95 ? 2.050 -7.082 -6.478 1.00 97.38 95 SER A CA 1
ATOM 727 C C . SER A 1 95 ? 0.943 -7.152 -7.530 1.00 97.38 95 SER A C 1
ATOM 729 O O . SER A 1 95 ? -0.078 -6.478 -7.404 1.00 97.38 95 SER A O 1
ATOM 731 N N . ILE A 1 96 ? 1.148 -7.956 -8.575 1.00 96.44 96 ILE A N 1
ATOM 732 C CA . ILE A 1 96 ? 0.162 -8.152 -9.647 1.00 96.44 96 ILE A CA 1
ATOM 733 C C . ILE A 1 96 ? -0.645 -9.423 -9.391 1.00 96.44 96 ILE A C 1
ATOM 735 O O . ILE A 1 96 ? -1.872 -9.406 -9.374 1.00 96.44 96 ILE A O 1
ATOM 739 N N . SER A 1 97 ? 0.057 -10.546 -9.250 1.00 93.69 97 SER A N 1
ATOM 740 C CA . SER A 1 97 ? -0.490 -11.866 -8.913 1.00 93.69 97 SER A CA 1
ATOM 741 C C . SER A 1 97 ? 0.666 -12.845 -8.732 1.00 93.69 97 SER A C 1
ATOM 743 O O . SER A 1 97 ? 1.779 -12.579 -9.184 1.00 93.69 97 SER A O 1
ATOM 745 N N . LYS A 1 98 ? 0.406 -14.035 -8.194 1.00 91.75 98 LYS A N 1
ATOM 746 C CA . LYS A 1 98 ? 1.422 -15.100 -8.127 1.00 91.75 98 LYS A CA 1
ATOM 747 C C . LYS A 1 98 ? 1.960 -15.528 -9.489 1.00 91.75 98 LYS A C 1
ATOM 749 O O . LYS A 1 98 ? 3.111 -15.926 -9.600 1.00 91.75 98 LYS A O 1
ATOM 754 N N . THR A 1 99 ? 1.139 -15.441 -10.533 1.00 90.75 99 THR A N 1
ATOM 755 C CA . THR A 1 99 ? 1.554 -15.778 -11.901 1.00 90.75 99 THR A CA 1
ATOM 756 C C . THR A 1 99 ? 2.473 -14.711 -12.493 1.00 90.75 99 THR A C 1
ATOM 758 O O . THR A 1 99 ? 3.401 -15.037 -13.224 1.00 90.75 99 THR A O 1
ATOM 761 N N . HIS A 1 100 ? 2.233 -13.443 -12.161 1.00 92.00 100 HIS A N 1
ATOM 762 C CA . HIS A 1 100 ? 2.899 -12.299 -12.788 1.00 92.00 100 HIS A CA 1
ATOM 763 C C . HIS A 1 100 ? 3.916 -11.597 -11.886 1.00 92.00 100 HIS A C 1
ATOM 765 O O . HIS A 1 100 ? 4.524 -10.621 -12.304 1.00 92.00 100 HIS A O 1
ATOM 771 N N . GLY A 1 101 ? 4.081 -12.040 -10.641 1.00 95.06 101 GLY A N 1
ATOM 772 C CA . GLY A 1 101 ? 4.990 -11.414 -9.693 1.00 95.06 101 GLY A CA 1
ATOM 773 C C . GLY A 1 101 ? 4.630 -9.968 -9.385 1.00 95.06 101 GLY A C 1
ATOM 774 O O . GLY A 1 101 ? 3.496 -9.646 -9.012 1.00 95.06 101 GLY A O 1
ATOM 775 N N . PHE A 1 102 ? 5.636 -9.112 -9.510 1.00 97.25 102 PHE A N 1
ATOM 776 C CA . PHE A 1 102 ? 5.612 -7.739 -9.047 1.00 97.25 102 PHE A CA 1
ATOM 777 C C . PHE A 1 102 ? 6.093 -6.783 -10.131 1.00 97.25 102 PHE A C 1
ATOM 779 O O . PHE A 1 102 ? 6.874 -7.143 -11.017 1.00 97.25 102 PHE A O 1
ATOM 786 N N . ILE A 1 103 ? 5.672 -5.532 -10.005 1.00 97.56 103 ILE A N 1
ATOM 787 C CA . ILE A 1 103 ? 6.276 -4.404 -10.700 1.00 97.56 103 ILE A CA 1
ATOM 788 C C . ILE A 1 103 ? 6.971 -3.537 -9.656 1.00 97.56 103 ILE A C 1
ATOM 790 O O . ILE A 1 103 ? 6.338 -3.124 -8.687 1.00 97.56 103 ILE A O 1
ATOM 794 N N . ALA A 1 104 ? 8.258 -3.277 -9.855 1.00 97.25 104 ALA A N 1
ATOM 795 C CA . ALA A 1 104 ? 9.024 -2.321 -9.071 1.00 97.25 104 ALA A CA 1
ATOM 796 C C . ALA A 1 104 ? 9.285 -1.051 -9.878 1.00 97.25 104 ALA A C 1
ATOM 798 O O . ALA A 1 104 ? 9.357 -1.091 -11.112 1.00 97.25 104 ALA A O 1
ATOM 799 N N . VAL A 1 105 ? 9.417 0.061 -9.168 1.00 95.19 105 VAL A N 1
ATOM 800 C CA . VAL A 1 105 ? 9.691 1.370 -9.755 1.00 95.19 105 VAL A CA 1
ATOM 801 C C . VAL A 1 105 ? 11.055 1.865 -9.310 1.00 95.19 105 VAL A C 1
ATOM 803 O O . VAL A 1 105 ? 11.452 1.623 -8.173 1.00 95.19 105 VAL A O 1
ATOM 806 N N . ASP A 1 106 ? 11.736 2.510 -10.247 1.00 91.75 106 ASP A N 1
ATOM 807 C CA . ASP A 1 106 ? 13.072 3.074 -10.118 1.00 91.75 106 ASP A CA 1
ATOM 808 C C . ASP A 1 106 ? 12.978 4.589 -10.345 1.00 91.75 106 ASP A C 1
ATOM 810 O O . ASP A 1 106 ? 12.586 5.041 -11.434 1.00 91.75 106 ASP A O 1
ATOM 814 N N . ASP A 1 107 ? 13.226 5.345 -9.278 1.00 86.44 107 ASP A N 1
ATOM 815 C CA . ASP A 1 107 ? 13.048 6.797 -9.175 1.00 86.44 107 ASP A CA 1
ATOM 816 C C . ASP A 1 107 ? 14.061 7.573 -10.024 1.00 86.44 107 ASP A C 1
ATOM 818 O O . ASP A 1 107 ? 13.676 8.513 -10.734 1.00 86.44 107 ASP A O 1
ATOM 822 N N . GLU A 1 108 ? 15.326 7.144 -10.031 1.00 85.19 108 GLU A N 1
ATOM 823 C CA . GLU A 1 108 ? 16.403 7.815 -10.757 1.00 85.19 108 GLU A CA 1
ATOM 824 C C . GLU A 1 108 ? 16.306 7.608 -12.272 1.00 85.19 108 GLU A C 1
ATOM 826 O O . GLU A 1 108 ? 16.549 8.533 -13.058 1.00 85.19 108 GLU A O 1
ATOM 831 N N . SER A 1 109 ? 15.967 6.395 -12.718 1.00 84.56 109 SER A N 1
ATOM 832 C CA . SER A 1 109 ? 16.045 6.031 -14.137 1.00 84.56 109 SER A CA 1
ATOM 833 C C . SER A 1 109 ? 14.696 5.957 -14.851 1.00 84.56 109 SER A C 1
ATOM 835 O O . SER A 1 109 ? 14.659 5.707 -16.063 1.00 84.56 109 SER A O 1
ATOM 837 N N . SER A 1 110 ? 13.591 6.232 -14.143 1.00 85.25 110 SER A N 1
ATOM 838 C CA . SER A 1 110 ? 12.229 6.204 -14.705 1.00 85.25 110 SER A CA 1
ATOM 839 C C . SER A 1 110 ? 11.887 4.838 -15.316 1.00 85.25 110 SER A C 1
ATOM 841 O O . SER A 1 110 ? 11.229 4.740 -16.363 1.00 85.25 110 SER A O 1
ATOM 843 N N . LYS A 1 111 ? 12.401 3.764 -14.704 1.00 92.81 111 LYS A N 1
ATOM 844 C CA . LYS A 1 111 ? 12.201 2.387 -15.164 1.00 92.81 111 LYS A CA 1
ATOM 845 C C . LYS A 1 111 ? 11.105 1.708 -14.369 1.00 92.81 111 LYS A C 1
ATOM 847 O O . LYS A 1 111 ? 10.983 1.858 -13.158 1.00 92.81 111 LYS A O 1
ATOM 852 N N . LEU A 1 112 ? 10.335 0.892 -15.082 1.00 95.38 112 LEU A N 1
ATOM 853 C CA . LEU A 1 112 ? 9.413 -0.060 -14.478 1.00 95.38 112 LEU A CA 1
ATOM 854 C C . LEU A 1 112 ? 9.967 -1.459 -14.701 1.00 95.38 112 LEU A C 1
ATOM 856 O O . LEU A 1 112 ? 10.109 -1.911 -15.842 1.00 95.38 112 LEU A O 1
ATOM 860 N N . TRP A 1 113 ? 10.271 -2.142 -13.608 1.00 96.06 113 TRP A N 1
ATOM 861 C CA . TRP A 1 113 ? 10.870 -3.466 -13.604 1.00 96.06 113 TRP A CA 1
ATOM 862 C C . TRP A 1 113 ? 9.808 -4.518 -13.304 1.00 96.06 113 TRP A C 1
ATOM 864 O O . TRP A 1 113 ? 9.108 -4.428 -12.305 1.00 96.06 113 TRP A O 1
ATOM 874 N N . HIS A 1 114 ? 9.706 -5.552 -14.132 1.00 96.19 114 HIS A N 1
ATOM 875 C CA . HIS A 1 114 ? 8.987 -6.772 -13.780 1.00 96.19 114 HIS A CA 1
ATOM 876 C C . HIS A 1 114 ? 9.909 -7.673 -12.970 1.00 96.19 114 HIS A C 1
ATOM 878 O O . HIS A 1 114 ? 10.940 -8.120 -13.480 1.00 96.19 114 HIS A O 1
ATOM 884 N N . ILE A 1 115 ? 9.514 -7.966 -11.736 1.00 95.50 115 ILE A N 1
ATOM 885 C CA . ILE A 1 115 ? 10.156 -8.955 -10.878 1.00 95.50 115 ILE A CA 1
ATOM 886 C C . ILE A 1 115 ? 9.271 -10.207 -10.901 1.00 95.50 115 ILE A C 1
ATOM 888 O O . ILE A 1 115 ? 8.140 -10.141 -10.414 1.00 95.50 115 ILE A O 1
ATOM 892 N N . PRO A 1 116 ? 9.744 -11.348 -11.437 1.00 93.00 116 PRO A N 1
ATOM 893 C CA . PRO A 1 116 ? 8.945 -12.568 -11.437 1.00 93.00 116 PRO A CA 1
ATOM 894 C C . PRO A 1 116 ? 8.640 -13.010 -10.002 1.00 93.00 116 PRO A C 1
ATOM 896 O O . PRO A 1 116 ? 9.465 -12.818 -9.102 1.00 93.00 116 PRO A O 1
ATOM 899 N N . TYR A 1 117 ? 7.472 -13.623 -9.789 1.00 90.31 117 TYR A N 1
ATOM 900 C CA . TYR A 1 117 ? 7.145 -14.185 -8.480 1.00 90.31 117 TYR A CA 1
ATOM 901 C C . TYR A 1 117 ? 8.184 -15.264 -8.133 1.00 90.31 117 TYR A C 1
ATOM 903 O O . TYR A 1 117 ? 8.469 -16.117 -8.981 1.00 90.31 117 TYR A O 1
ATOM 911 N N . PRO A 1 118 ? 8.780 -15.242 -6.932 1.00 86.56 118 PRO A N 1
ATOM 912 C CA . PRO A 1 118 ? 9.742 -16.258 -6.548 1.00 86.56 118 PRO A CA 1
ATOM 913 C C . PRO A 1 118 ? 9.088 -17.641 -6.507 1.00 86.56 118 PRO A C 1
ATOM 915 O O . PRO A 1 118 ? 8.093 -17.842 -5.814 1.00 86.56 118 PRO A O 1
ATOM 918 N N . ASP A 1 119 ? 9.671 -18.604 -7.218 1.00 75.62 119 ASP A N 1
ATOM 919 C CA . ASP A 1 119 ? 9.284 -20.012 -7.134 1.00 75.62 119 ASP A CA 1
ATOM 920 C C . ASP A 1 119 ? 10.387 -20.821 -6.433 1.00 75.62 119 ASP A C 1
ATOM 922 O O . ASP A 1 119 ? 11.551 -20.842 -6.852 1.00 75.62 119 ASP A O 1
ATOM 926 N N . GLY A 1 120 ? 10.019 -21.482 -5.335 1.00 67.25 120 GLY A N 1
ATOM 927 C CA . GLY A 1 120 ? 10.882 -22.403 -4.601 1.00 67.25 120 GLY A CA 1
ATOM 928 C C . GLY A 1 120 ? 12.198 -21.792 -4.100 1.00 67.25 120 GLY A C 1
ATOM 929 O O . GLY A 1 120 ? 12.225 -20.780 -3.406 1.00 67.25 120 GLY A O 1
ATOM 930 N N . ALA A 1 121 ? 13.314 -22.463 -4.408 1.00 69.12 121 ALA A N 1
ATOM 931 C CA . ALA A 1 121 ? 14.640 -22.191 -3.840 1.00 69.12 121 ALA A CA 1
ATOM 932 C C . ALA A 1 121 ? 15.449 -21.100 -4.578 1.00 69.12 121 ALA A C 1
ATOM 934 O O . ALA A 1 121 ? 16.649 -20.944 -4.326 1.00 69.12 121 ALA A O 1
ATOM 935 N N . VAL A 1 122 ? 14.844 -20.374 -5.523 1.00 72.50 122 VAL A N 1
ATOM 936 C CA . VAL A 1 122 ? 15.553 -19.360 -6.316 1.00 72.50 122 VAL A CA 1
ATOM 937 C C . VAL A 1 122 ? 15.833 -18.136 -5.455 1.00 72.50 122 VAL A C 1
ATOM 939 O O . VAL A 1 122 ? 14.955 -17.317 -5.247 1.00 72.50 122 VAL A O 1
ATOM 942 N N . LEU A 1 123 ? 17.073 -17.978 -4.987 1.00 76.50 123 LEU A N 1
ATOM 943 C CA . LEU A 1 123 ? 17.472 -16.834 -4.154 1.00 76.50 123 LEU A CA 1
ATOM 944 C C . LEU A 1 123 ? 17.775 -15.556 -4.947 1.00 76.50 123 LEU A C 1
ATOM 946 O O . LEU A 1 123 ? 17.797 -14.477 -4.364 1.00 76.50 123 LEU A O 1
ATOM 950 N N . ARG A 1 124 ? 18.068 -15.655 -6.248 1.00 86.19 124 ARG A N 1
ATOM 951 C CA . ARG A 1 124 ? 18.393 -14.509 -7.113 1.00 86.19 124 ARG A CA 1
ATOM 952 C C . ARG A 1 124 ? 17.383 -14.423 -8.242 1.00 86.19 124 ARG A C 1
ATOM 954 O O . ARG A 1 124 ? 17.362 -15.296 -9.108 1.00 86.19 124 ARG A O 1
ATOM 961 N N . LEU A 1 125 ? 16.577 -13.373 -8.227 1.00 88.19 125 LEU A N 1
ATOM 962 C CA . LEU A 1 125 ? 15.568 -13.128 -9.247 1.00 88.19 125 LEU A CA 1
ATOM 963 C C . LEU A 1 125 ? 16.228 -12.537 -10.497 1.00 88.19 125 LEU A C 1
ATOM 965 O O . LEU A 1 125 ? 17.348 -12.027 -10.445 1.00 88.19 125 LEU A O 1
ATOM 969 N N . GLN A 1 126 ? 15.537 -12.639 -11.629 1.00 88.75 126 GLN A N 1
ATOM 970 C CA . GLN A 1 126 ? 15.955 -12.047 -12.901 1.00 88.75 126 GLN A CA 1
ATOM 971 C C . GLN A 1 126 ? 14.900 -11.025 -13.335 1.00 88.75 126 GLN A C 1
ATOM 973 O O . GLN A 1 126 ? 13.994 -11.377 -14.095 1.00 88.75 126 GLN A O 1
ATOM 978 N N . PRO A 1 127 ? 14.948 -9.786 -12.813 1.00 88.25 127 PRO A N 1
ATOM 979 C CA . PRO A 1 127 ? 14.034 -8.747 -13.251 1.00 88.25 127 PRO A CA 1
ATOM 980 C C . PRO A 1 127 ? 14.253 -8.388 -14.724 1.00 88.25 127 PRO A C 1
ATOM 982 O O . PRO A 1 127 ? 15.378 -8.435 -15.227 1.00 88.25 127 PRO A O 1
ATOM 985 N N . ARG A 1 128 ? 13.184 -7.978 -15.409 1.00 93.00 128 ARG A N 1
ATOM 986 C CA . ARG A 1 128 ? 13.254 -7.422 -16.770 1.00 93.00 128 ARG A CA 1
ATOM 987 C C . ARG A 1 128 ? 12.626 -6.037 -16.816 1.00 93.00 128 ARG A C 1
ATOM 989 O O . ARG A 1 128 ? 11.655 -5.778 -16.113 1.00 93.00 128 ARG A O 1
ATOM 996 N N . ILE A 1 129 ? 13.137 -5.169 -17.677 1.00 91.62 129 ILE A N 1
ATOM 997 C CA . ILE A 1 129 ? 12.545 -3.850 -17.914 1.00 91.62 129 ILE A CA 1
ATOM 998 C C . ILE A 1 129 ? 11.227 -4.037 -18.681 1.00 91.62 129 ILE A C 1
ATOM 1000 O O . ILE A 1 129 ? 11.209 -4.666 -19.738 1.00 91.62 129 ILE A O 1
ATOM 1004 N N . LEU A 1 130 ? 10.129 -3.493 -18.154 1.00 90.38 130 LEU A N 1
ATOM 1005 C CA . LEU A 1 130 ? 8.845 -3.380 -18.859 1.00 90.38 130 LEU A CA 1
ATOM 1006 C C . LEU A 1 130 ? 8.712 -2.051 -19.603 1.00 90.38 130 LEU A C 1
ATOM 1008 O O . LEU A 1 130 ? 8.044 -1.984 -20.634 1.00 90.38 130 LEU A O 1
ATOM 1012 N N . ARG A 1 131 ? 9.307 -0.988 -19.055 1.00 91.50 131 ARG A N 1
ATOM 1013 C CA . ARG A 1 131 ? 9.274 0.370 -19.604 1.00 91.50 131 ARG A CA 1
ATOM 1014 C C . ARG A 1 131 ? 10.515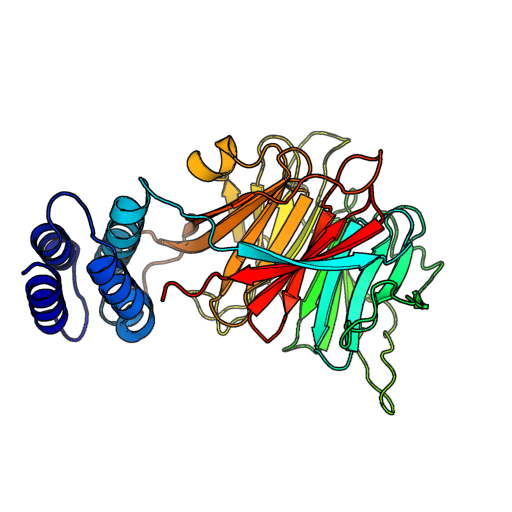 1.141 -19.156 1.00 91.50 131 ARG A C 1
ATOM 1016 O O . ARG A 1 131 ? 10.953 0.981 -18.021 1.00 91.50 131 ARG A O 1
ATOM 1023 N N . GLU A 1 132 ? 11.052 1.967 -20.048 1.00 90.88 132 GLU A N 1
ATOM 1024 C CA . GLU A 1 132 ? 12.219 2.828 -19.823 1.00 90.88 132 GLU A CA 1
ATOM 1025 C C . GLU A 1 132 ? 12.097 4.095 -20.681 1.00 90.88 132 GLU A C 1
ATOM 1027 O O . GLU A 1 132 ? 11.515 4.059 -21.770 1.00 90.88 132 GLU A O 1
ATOM 1032 N N . GLY A 1 133 ? 12.667 5.206 -20.203 1.00 79.69 133 GLY A N 1
ATOM 1033 C CA . GLY A 1 133 ? 12.830 6.435 -20.987 1.00 79.69 133 GLY A CA 1
ATOM 1034 C C . GLY A 1 133 ? 11.551 7.253 -21.177 1.00 79.69 133 GLY A C 1
ATOM 1035 O O . GLY A 1 133 ? 11.514 8.149 -22.025 1.00 79.69 133 GLY A O 1
ATOM 1036 N N . ASP A 1 134 ? 10.508 6.955 -20.404 1.00 85.56 134 ASP A N 1
ATOM 1037 C CA . ASP A 1 134 ? 9.256 7.697 -20.429 1.00 85.56 134 ASP A CA 1
ATOM 1038 C C . ASP A 1 134 ? 9.373 8.951 -19.557 1.00 85.56 134 ASP A C 1
ATOM 1040 O O . ASP A 1 134 ? 9.411 8.877 -18.333 1.00 85.56 134 ASP A O 1
ATOM 1044 N N . ARG A 1 135 ? 9.463 10.121 -20.195 1.00 86.44 135 ARG A N 1
ATOM 1045 C CA . ARG A 1 135 ? 9.682 11.399 -19.495 1.00 86.44 135 ARG A CA 1
ATOM 1046 C C . ARG A 1 135 ? 8.509 11.819 -18.611 1.00 86.44 135 ARG A C 1
ATOM 1048 O O . ARG A 1 135 ? 8.669 12.735 -17.812 1.00 86.44 135 ARG A O 1
ATOM 1055 N N . GLU A 1 136 ? 7.342 11.201 -18.775 1.00 86.44 136 GLU A N 1
ATOM 1056 C CA . GLU A 1 136 ? 6.189 11.435 -17.900 1.00 86.44 136 GLU A CA 1
ATOM 1057 C C . GLU A 1 136 ? 6.343 10.718 -16.546 1.00 86.44 136 GLU A C 1
ATOM 1059 O O . GLU A 1 136 ? 5.656 11.054 -15.584 1.00 86.44 136 GLU A O 1
ATOM 1064 N N . LEU A 1 137 ? 7.267 9.756 -16.454 1.00 91.00 137 LEU A N 1
ATOM 1065 C CA . LEU A 1 137 ? 7.450 8.844 -15.326 1.00 91.00 137 LEU A CA 1
ATOM 1066 C C . LEU A 1 137 ? 8.740 9.131 -14.536 1.00 91.00 137 LEU A C 1
ATOM 1068 O O . LEU A 1 137 ? 9.487 8.210 -14.227 1.00 91.00 137 LEU A O 1
ATOM 1072 N N . ILE A 1 138 ? 9.010 10.401 -14.225 1.00 90.19 138 ILE A N 1
ATOM 1073 C CA . ILE A 1 138 ? 10.223 10.836 -13.506 1.00 90.19 138 ILE A CA 1
ATOM 1074 C C . ILE A 1 138 ? 9.958 10.967 -11.998 1.00 90.19 138 ILE A C 1
ATOM 1076 O O . ILE A 1 138 ? 8.915 11.501 -11.605 1.00 90.19 138 ILE A O 1
ATOM 1080 N N . GLY A 1 139 ? 10.929 10.538 -11.177 1.00 92.62 139 GLY A N 1
ATOM 1081 C CA . GLY A 1 139 ? 10.918 10.697 -9.717 1.00 92.62 139 GLY A CA 1
ATOM 1082 C C . GLY A 1 139 ? 9.730 9.987 -9.086 1.00 92.62 139 GLY A C 1
ATOM 1083 O O . GLY A 1 139 ? 8.897 10.631 -8.450 1.00 92.62 139 GLY A O 1
ATOM 1084 N N . LEU A 1 140 ? 9.558 8.707 -9.415 1.00 95.00 140 LEU A N 1
ATOM 1085 C CA . LEU A 1 140 ? 8.424 7.906 -8.978 1.00 95.00 140 LEU A CA 1
ATOM 1086 C C . LEU A 1 140 ? 8.741 7.179 -7.670 1.00 95.00 140 LEU A C 1
ATOM 1088 O O . LEU A 1 140 ? 9.634 6.345 -7.653 1.00 95.00 140 LEU A O 1
ATOM 1092 N N . GLU A 1 141 ? 7.910 7.382 -6.650 1.00 95.69 141 GLU A N 1
ATOM 1093 C CA . GLU A 1 141 ? 8.142 6.805 -5.312 1.00 95.69 141 GLU A CA 1
ATOM 1094 C C . GLU A 1 141 ? 7.001 5.912 -4.823 1.00 95.69 141 GLU A C 1
ATOM 1096 O O . GLU A 1 141 ? 7.143 5.136 -3.889 1.00 95.69 141 GLU A O 1
ATOM 1101 N N . GLY A 1 142 ? 5.833 5.956 -5.468 1.00 97.00 142 GLY A N 1
ATOM 1102 C CA . GLY A 1 142 ? 4.709 5.099 -5.096 1.00 97.00 142 GLY A CA 1
ATOM 1103 C C . GLY A 1 142 ? 4.163 4.322 -6.280 1.00 97.00 142 GLY A C 1
ATOM 1104 O O . GLY A 1 142 ? 4.020 4.861 -7.377 1.00 97.00 142 GLY A O 1
ATOM 1105 N N . ALA A 1 143 ? 3.794 3.063 -6.041 1.00 98.12 143 ALA A N 1
ATOM 1106 C CA . ALA A 1 143 ? 3.190 2.190 -7.035 1.00 98.12 143 ALA A CA 1
ATOM 1107 C C . ALA A 1 143 ? 2.151 1.266 -6.402 1.00 98.12 143 ALA A C 1
ATOM 1109 O O . ALA A 1 143 ? 2.360 0.725 -5.321 1.00 98.12 143 ALA A O 1
ATOM 1110 N N . THR A 1 144 ? 1.038 1.043 -7.095 1.00 98.44 144 THR A N 1
ATOM 1111 C CA . THR A 1 144 ? 0.008 0.100 -6.652 1.00 98.44 144 THR A CA 1
ATOM 1112 C C . THR A 1 144 ? -0.738 -0.501 -7.830 1.00 98.44 144 THR A C 1
ATOM 1114 O O . THR A 1 144 ? -0.921 0.144 -8.864 1.00 98.44 144 THR A O 1
ATOM 1117 N N . TYR A 1 145 ? -1.171 -1.748 -7.673 1.00 98.06 145 TYR A N 1
ATOM 1118 C CA . TYR A 1 145 ? -2.001 -2.432 -8.649 1.00 98.06 145 TYR A CA 1
ATOM 1119 C C . TYR A 1 145 ? 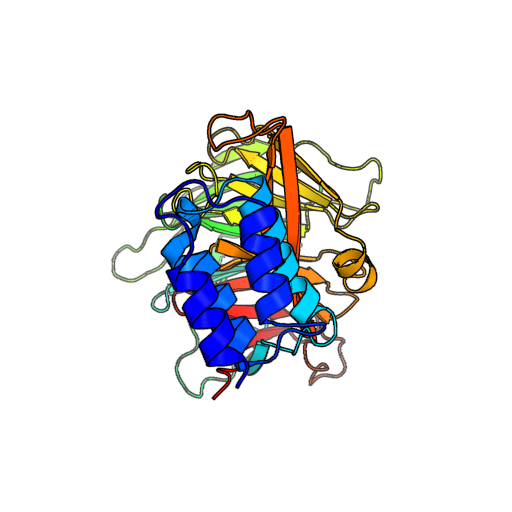-3.458 -2.423 -8.199 1.00 98.06 145 TYR A C 1
ATOM 1121 O O . TYR A 1 145 ? -3.807 -2.894 -7.118 1.00 98.06 145 TYR A O 1
ATOM 1129 N N . ASP A 1 146 ? -4.315 -1.898 -9.062 1.00 96.75 146 ASP A N 1
ATOM 1130 C CA . ASP A 1 146 ? -5.757 -1.927 -8.907 1.00 96.75 146 ASP A CA 1
ATOM 1131 C C . ASP A 1 146 ? -6.311 -3.110 -9.706 1.00 96.75 146 ASP A C 1
ATOM 1133 O O . ASP A 1 146 ? -6.387 -3.071 -10.938 1.00 96.75 146 ASP A O 1
ATOM 1137 N N . SER A 1 147 ? -6.677 -4.184 -9.006 1.00 94.06 147 SER A N 1
ATOM 1138 C CA . SER A 1 147 ? -7.176 -5.415 -9.625 1.00 94.06 147 SER A CA 1
ATOM 1139 C C . SER A 1 147 ? -8.585 -5.270 -10.213 1.00 94.06 147 SER A C 1
ATOM 1141 O O . SER A 1 147 ? -8.919 -5.988 -11.159 1.00 94.06 147 SER A O 1
ATOM 1143 N N . GLU A 1 148 ? -9.392 -4.322 -9.719 1.00 92.62 148 GLU A N 1
ATOM 1144 C CA . GLU A 1 148 ? -10.742 -4.054 -10.233 1.00 92.62 148 GLU A CA 1
ATOM 1145 C C . GLU A 1 148 ? -10.667 -3.404 -11.621 1.00 92.62 148 GLU A C 1
ATOM 1147 O O . GLU A 1 148 ? -11.404 -3.784 -12.535 1.00 92.62 148 GLU A O 1
ATOM 1152 N N . THR A 1 149 ? -9.733 -2.466 -11.806 1.00 95.00 149 THR A N 1
ATOM 1153 C CA . THR A 1 149 ? -9.510 -1.778 -13.092 1.00 95.00 149 THR A CA 1
ATOM 1154 C C . THR A 1 149 ? -8.365 -2.370 -13.916 1.00 95.00 149 THR A C 1
ATOM 1156 O O . THR A 1 149 ? -8.096 -1.900 -15.024 1.00 95.00 149 THR A O 1
ATOM 1159 N N . ARG A 1 150 ? -7.691 -3.405 -13.395 1.00 96.44 150 ARG A N 1
ATOM 1160 C CA . ARG A 1 150 ? -6.489 -4.038 -13.964 1.00 96.44 150 ARG A CA 1
ATOM 1161 C C . ARG A 1 150 ? -5.442 -3.016 -14.397 1.00 96.44 150 ARG A C 1
ATOM 1163 O O . ARG A 1 150 ? -4.912 -3.076 -15.509 1.00 96.44 150 ARG A O 1
ATOM 1170 N N . SER A 1 151 ? -5.169 -2.060 -13.524 1.00 97.62 151 SER A N 1
ATOM 1171 C CA . SER A 1 151 ? -4.306 -0.929 -13.839 1.00 97.62 151 SER A CA 1
ATOM 1172 C C . SER A 1 151 ? -3.218 -0.754 -12.791 1.00 97.62 151 SER A C 1
ATOM 1174 O O . SER A 1 151 ? -3.451 -0.919 -11.597 1.00 97.62 151 SER A O 1
ATOM 1176 N N . LEU A 1 152 ? -2.017 -0.424 -13.255 1.00 98.19 152 LEU A N 1
ATOM 1177 C CA . LEU A 1 152 ? -0.912 0.019 -12.420 1.00 98.19 152 LEU A CA 1
ATOM 1178 C C . LEU A 1 152 ? -1.025 1.532 -12.268 1.00 98.19 152 LEU A C 1
ATOM 1180 O O . LEU A 1 152 ? -1.096 2.250 -13.269 1.00 98.19 152 LEU A O 1
ATOM 1184 N N . LEU A 1 153 ? -1.017 2.001 -11.028 1.00 98.56 153 LEU A N 1
ATOM 1185 C CA . LEU A 1 153 ? -0.914 3.411 -10.699 1.00 98.56 153 LEU A CA 1
ATOM 1186 C C . LEU A 1 153 ? 0.471 3.689 -10.149 1.00 98.56 153 LEU A C 1
ATOM 1188 O O . LEU A 1 153 ? 0.957 2.929 -9.314 1.00 98.56 153 LEU A O 1
ATOM 1192 N N . VAL A 1 154 ? 1.062 4.794 -10.585 1.00 98.00 154 VAL A N 1
ATOM 1193 C CA . VAL A 1 154 ? 2.324 5.306 -10.051 1.00 98.00 154 VAL A CA 1
ATOM 1194 C C . VAL A 1 154 ? 2.188 6.782 -9.704 1.00 98.00 154 VAL A C 1
ATOM 1196 O O . VAL A 1 154 ? 1.397 7.488 -10.337 1.00 98.00 154 VAL A O 1
ATOM 1199 N N . ILE A 1 155 ? 2.937 7.244 -8.707 1.00 97.50 155 ILE A N 1
ATOM 1200 C CA . ILE A 1 155 ? 2.963 8.646 -8.280 1.00 97.50 155 ILE A CA 1
ATOM 1201 C C . ILE A 1 155 ? 4.390 9.188 -8.271 1.00 97.50 155 ILE A C 1
ATOM 1203 O O . ILE A 1 155 ? 5.308 8.510 -7.819 1.00 97.50 155 ILE A O 1
ATOM 1207 N N . SER A 1 156 ? 4.547 10.414 -8.765 1.00 95.50 156 SER A N 1
ATOM 1208 C CA . SER A 1 156 ? 5.793 11.178 -8.666 1.00 95.50 156 SER A CA 1
ATOM 1209 C C . SER A 1 156 ? 5.902 11.887 -7.311 1.00 95.50 156 SER A C 1
ATOM 1211 O O . SER A 1 156 ? 4.940 12.541 -6.898 1.00 95.50 156 SER A O 1
ATOM 1213 N N . GLU A 1 157 ? 7.065 11.807 -6.662 1.00 94.12 157 GLU A N 1
ATOM 1214 C CA . GLU A 1 157 ? 7.344 12.386 -5.340 1.00 94.12 157 GLU A CA 1
ATOM 1215 C C . GLU A 1 157 ? 7.079 13.895 -5.318 1.00 94.12 157 GLU A C 1
ATOM 1217 O O . GLU A 1 157 ? 6.241 14.404 -4.563 1.00 94.12 157 GLU A O 1
ATOM 1222 N N . GLU A 1 158 ? 7.788 14.613 -6.194 1.00 89.75 158 GLU A N 1
ATOM 1223 C CA . GLU A 1 158 ? 7.861 16.070 -6.176 1.00 89.75 158 GLU A CA 1
ATOM 1224 C C . GLU A 1 158 ? 6.579 16.705 -6.706 1.00 89.75 158 GLU A C 1
ATOM 1226 O O . GLU A 1 158 ? 6.093 17.718 -6.187 1.00 89.75 158 GLU A O 1
ATOM 1231 N N . THR A 1 159 ? 6.038 16.125 -7.779 1.00 92.44 159 THR A N 1
ATOM 1232 C CA . THR A 1 159 ? 4.889 16.697 -8.477 1.00 92.44 159 THR A CA 1
ATOM 1233 C C . THR A 1 159 ? 3.570 16.185 -7.914 1.00 92.44 159 THR A C 1
ATOM 1235 O O . THR A 1 159 ? 2.566 16.882 -8.024 1.00 92.44 159 THR A O 1
ATOM 1238 N N . GLY A 1 160 ? 3.526 14.994 -7.312 1.00 95.00 160 GLY A N 1
ATOM 1239 C CA . GLY A 1 160 ? 2.274 14.322 -6.964 1.00 95.00 160 GLY A CA 1
ATOM 1240 C C . GLY A 1 160 ? 1.451 13.906 -8.189 1.00 95.00 160 GLY A C 1
ATOM 1241 O O . GLY A 1 160 ? 0.254 13.642 -8.055 1.00 95.00 160 GLY A O 1
ATOM 1242 N N . ALA A 1 161 ? 2.043 13.901 -9.390 1.00 96.88 161 ALA A N 1
ATOM 1243 C CA . ALA A 1 161 ? 1.379 13.449 -10.607 1.00 96.88 161 ALA A CA 1
ATOM 1244 C C . ALA A 1 161 ? 1.125 11.941 -10.530 1.00 96.88 161 ALA A C 1
ATOM 1246 O O . ALA A 1 161 ? 2.053 11.165 -10.309 1.00 96.88 161 ALA A O 1
ATOM 1247 N N . VAL A 1 162 ? -0.130 11.538 -10.730 1.00 98.19 162 VAL A N 1
ATOM 1248 C CA . VAL A 1 162 ? -0.548 10.135 -10.728 1.00 98.19 162 VAL A CA 1
ATOM 1249 C C . VAL A 1 162 ? -0.779 9.689 -12.162 1.00 98.19 162 VAL A C 1
ATOM 1251 O O . VAL A 1 162 ? -1.649 10.228 -12.853 1.00 98.19 162 VAL A O 1
ATOM 1254 N N . HIS A 1 163 ? -0.037 8.677 -12.593 1.00 97.88 163 HIS A N 1
ATOM 1255 C CA . HIS A 1 163 ? -0.199 8.057 -13.903 1.00 97.88 163 HIS A CA 1
ATOM 1256 C C . HIS A 1 163 ? -0.831 6.678 -13.760 1.00 97.88 163 HIS A C 1
ATOM 1258 O O . HIS A 1 163 ? -0.562 5.951 -12.807 1.00 97.88 163 HIS A O 1
ATOM 1264 N N . GLU A 1 164 ? -1.666 6.317 -14.729 1.00 98.00 164 GLU A N 1
ATOM 1265 C CA . GLU A 1 164 ? -2.297 5.006 -14.833 1.00 98.00 164 GLU A CA 1
ATOM 1266 C C . GLU A 1 164 ? -1.856 4.313 -16.117 1.00 98.00 164 GLU A C 1
ATOM 1268 O O . GLU A 1 164 ? -1.854 4.910 -17.195 1.00 98.00 164 GLU A O 1
ATOM 1273 N N . MET A 1 165 ? -1.516 3.034 -16.004 1.00 97.88 165 MET A N 1
ATOM 1274 C CA . MET A 1 165 ? -1.194 2.164 -17.128 1.00 97.88 165 MET A CA 1
ATOM 1275 C C . MET A 1 165 ? -2.042 0.904 -17.035 1.00 97.88 165 MET A C 1
ATOM 1277 O O . MET A 1 165 ? -2.040 0.215 -16.017 1.00 97.88 165 MET A O 1
ATOM 1281 N N . THR A 1 166 ? -2.737 0.555 -18.117 1.00 97.56 166 THR A N 1
ATOM 1282 C CA . THR A 1 166 ? -3.434 -0.734 -18.187 1.00 97.56 166 THR A CA 1
ATOM 1283 C C . THR A 1 166 ? -2.416 -1.867 -18.154 1.00 97.56 166 THR A C 1
ATOM 1285 O O . THR A 1 166 ? -1.505 -1.901 -18.985 1.00 97.56 166 THR A O 1
ATOM 1288 N N . VAL A 1 167 ? -2.612 -2.818 -17.247 1.00 96.38 167 VAL A N 1
ATOM 1289 C CA . VAL A 1 167 ? -1.831 -4.052 -17.187 1.00 96.38 167 VAL A CA 1
ATOM 1290 C C . VAL A 1 167 ? -2.496 -5.080 -18.091 1.00 96.38 167 VAL A C 1
ATOM 1292 O O . VAL A 1 167 ? -3.695 -5.349 -17.975 1.00 96.38 167 VAL A O 1
ATOM 1295 N N . ARG A 1 168 ? -1.730 -5.635 -19.027 1.00 93.69 168 ARG A N 1
ATOM 1296 C CA . ARG A 1 168 ? -2.207 -6.644 -19.972 1.00 93.69 168 ARG A CA 1
ATOM 1297 C C . ARG A 1 168 ? -1.364 -7.898 -19.857 1.00 93.69 168 ARG A C 1
ATOM 1299 O O . ARG A 1 168 ? -0.171 -7.829 -19.585 1.00 93.69 168 ARG A O 1
ATOM 1306 N N . ASP A 1 169 ? -2.012 -9.013 -20.139 1.00 88.75 169 ASP A N 1
ATOM 1307 C CA . ASP A 1 169 ? -1.398 -10.331 -20.207 1.00 88.75 169 ASP A CA 1
ATOM 1308 C C . ASP A 1 169 ? -1.764 -10.995 -21.550 1.00 88.75 169 ASP A C 1
ATOM 1310 O O . ASP A 1 169 ? -2.633 -11.870 -21.614 1.00 88.75 169 ASP A O 1
ATOM 1314 N N . PRO A 1 170 ? -1.240 -10.491 -22.683 1.00 77.19 170 PRO A N 1
ATOM 1315 C CA . PRO A 1 170 ? -1.294 -11.239 -23.927 1.00 77.19 170 PRO A CA 1
ATOM 1316 C C . PRO A 1 170 ? -0.413 -12.486 -23.798 1.00 77.19 170 PRO A C 1
ATOM 1318 O O . PRO A 1 170 ? 0.796 -12.383 -23.625 1.00 77.19 170 PRO A O 1
ATOM 1321 N N . GLU A 1 171 ? -1.022 -13.665 -23.928 1.00 79.50 171 GLU A N 1
ATOM 1322 C CA . GLU A 1 171 ? -0.301 -14.939 -24.082 1.00 79.50 171 GLU A CA 1
ATOM 1323 C C . GLU A 1 171 ? 0.592 -15.343 -22.886 1.00 79.50 171 GLU A C 1
ATOM 1325 O O . GLU A 1 171 ? 1.507 -16.147 -23.050 1.00 79.50 171 GLU A O 1
ATOM 1330 N N . GLY A 1 172 ? 0.312 -14.851 -21.673 1.00 79.19 172 GLY A N 1
ATOM 1331 C CA . GLY A 1 172 ? 1.095 -15.154 -20.466 1.00 79.19 172 GLY A CA 1
ATOM 1332 C C . GLY A 1 172 ? 2.229 -14.157 -20.196 1.00 79.19 172 GLY A C 1
ATOM 1333 O O . GLY A 1 172 ? 2.980 -14.332 -19.234 1.00 79.19 172 GLY A O 1
ATOM 1334 N N . GLU A 1 173 ? 2.395 -13.133 -21.042 1.00 86.00 173 GLU A N 1
ATOM 1335 C CA . GLU A 1 173 ? 3.401 -12.094 -20.858 1.00 86.00 173 GLU A CA 1
ATOM 1336 C C . GLU A 1 173 ? 2.817 -10.786 -20.322 1.00 86.00 173 GLU A C 1
ATOM 1338 O O . GLU A 1 173 ? 2.078 -10.069 -20.997 1.00 86.00 173 GLU A O 1
ATOM 1343 N N . LEU A 1 174 ? 3.273 -10.394 -19.130 1.00 92.31 174 LEU A N 1
ATOM 1344 C CA . LEU A 1 174 ? 2.944 -9.102 -18.538 1.00 92.31 174 LEU A CA 1
ATOM 1345 C C . LEU A 1 174 ? 3.454 -7.942 -19.409 1.00 92.31 174 LEU A C 1
ATOM 1347 O O . LEU A 1 174 ? 4.660 -7.814 -19.644 1.00 92.31 174 LEU A O 1
ATOM 1351 N N . THR A 1 175 ? 2.544 -7.061 -19.823 1.00 93.69 175 THR A N 1
ATOM 1352 C CA . THR A 1 175 ? 2.828 -5.834 -20.581 1.00 93.69 175 THR A CA 1
ATOM 1353 C C . THR A 1 175 ? 2.062 -4.638 -20.011 1.00 93.69 175 THR A C 1
ATOM 1355 O O . THR A 1 175 ? 1.011 -4.787 -19.381 1.00 93.69 175 THR A O 1
ATOM 1358 N N . LEU A 1 176 ? 2.584 -3.430 -20.243 1.00 95.75 176 LEU A N 1
ATOM 1359 C CA . LEU A 1 176 ? 1.974 -2.173 -19.804 1.00 95.75 176 LEU A CA 1
ATOM 1360 C C . LEU A 1 176 ? 1.524 -1.337 -21.003 1.00 95.75 176 LEU A C 1
ATOM 1362 O O . LEU A 1 176 ? 2.278 -1.128 -21.956 1.00 95.75 176 LEU A O 1
ATOM 1366 N N . GLY A 1 177 ? 0.300 -0.813 -20.931 1.00 94.94 177 GLY A N 1
ATOM 1367 C CA . GLY A 1 177 ? -0.172 0.235 -21.836 1.00 94.94 177 GLY A CA 1
ATOM 1368 C C . GLY A 1 177 ? 0.652 1.531 -21.724 1.00 94.94 177 GLY A C 1
ATOM 1369 O O . GLY A 1 177 ? 1.540 1.635 -20.874 1.00 94.94 177 GLY A O 1
ATOM 1370 N N . PRO A 1 178 ? 0.389 2.530 -22.586 1.00 95.06 178 PRO A N 1
ATOM 1371 C CA . PRO A 1 178 ? 0.976 3.860 -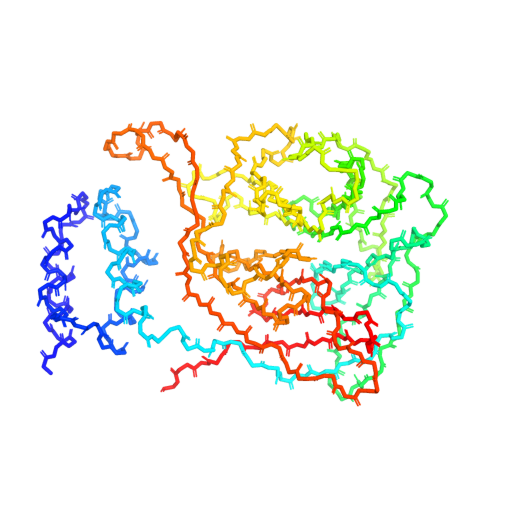22.419 1.00 95.06 178 PRO A CA 1
ATOM 1372 C C . PRO A 1 178 ? 0.516 4.485 -21.090 1.00 95.06 178 PRO A C 1
ATOM 1374 O O . PRO A 1 178 ? -0.627 4.236 -20.688 1.00 95.06 178 PRO A O 1
ATOM 1377 N N . PRO A 1 179 ? 1.365 5.282 -20.413 1.00 96.31 179 PRO A N 1
ATOM 1378 C CA . PRO A 1 179 ? 0.931 6.025 -19.243 1.00 96.31 179 PRO A CA 1
ATOM 1379 C C . PRO A 1 179 ? -0.137 7.041 -19.632 1.00 96.31 179 PRO A C 1
ATOM 1381 O O . PRO A 1 179 ? -0.113 7.649 -20.702 1.00 96.31 179 PRO A O 1
ATOM 1384 N N . ARG A 1 180 ? -1.113 7.196 -18.745 1.00 96.94 180 ARG A N 1
ATOM 1385 C CA . ARG A 1 180 ? -2.144 8.218 -18.836 1.00 96.94 180 ARG A CA 1
ATOM 1386 C C . ARG A 1 180 ? -2.135 9.009 -17.543 1.00 96.94 180 ARG A C 1
ATOM 1388 O O . ARG A 1 180 ? -2.411 8.446 -16.486 1.00 96.94 180 ARG A O 1
ATOM 1395 N N . LEU A 1 181 ? -1.873 10.309 -17.628 1.00 97.25 181 LEU A N 1
ATOM 1396 C CA . LEU A 1 181 ? -2.019 11.202 -16.483 1.00 97.25 181 LEU A CA 1
ATOM 1397 C C . LEU A 1 181 ? -3.476 11.172 -15.994 1.00 97.25 181 LEU A C 1
ATOM 1399 O O . LEU A 1 181 ? -4.400 11.548 -16.720 1.00 97.25 181 LEU A O 1
ATOM 1403 N N . LEU A 1 182 ? -3.682 10.706 -14.762 1.00 97.31 182 LEU A N 1
ATOM 1404 C CA . LEU A 1 182 ? -4.977 10.766 -14.083 1.00 97.31 182 LEU A CA 1
ATOM 1405 C C . LEU A 1 182 ? -5.232 12.153 -13.501 1.00 97.31 182 LEU A C 1
ATOM 1407 O O . LEU A 1 182 ? -6.366 12.627 -13.490 1.00 97.31 182 LEU A O 1
ATOM 1411 N N . GLY A 1 183 ? -4.173 12.789 -13.014 1.00 97.50 183 GLY A N 1
ATOM 1412 C CA . GLY A 1 183 ? -4.207 14.097 -12.386 1.00 97.50 183 GLY A CA 1
ATOM 1413 C C . GLY A 1 183 ? -3.062 14.245 -11.395 1.00 97.50 183 GLY A C 1
ATOM 1414 O O . GLY A 1 183 ? -2.083 13.506 -11.444 1.00 97.50 183 GLY A O 1
ATOM 1415 N N . GLN A 1 184 ? -3.194 15.212 -10.495 1.00 97.06 184 GLN A N 1
ATOM 1416 C CA . GLN A 1 184 ? -2.151 15.578 -9.546 1.00 97.06 184 GLN A CA 1
ATOM 1417 C C . GLN A 1 184 ? -2.746 15.654 -8.142 1.00 97.06 184 GLN A C 1
ATOM 1419 O O . GLN A 1 184 ? -3.771 16.313 -7.937 1.00 97.06 184 GLN A O 1
ATOM 1424 N N . LEU A 1 185 ? -2.121 14.977 -7.179 1.00 95.75 185 LEU A N 1
ATOM 1425 C CA . LEU A 1 185 ? -2.513 15.095 -5.780 1.00 95.75 185 LEU A CA 1
ATOM 1426 C C . LEU A 1 185 ? -2.082 16.466 -5.230 1.00 95.75 185 LEU A C 1
ATOM 1428 O O . LEU A 1 185 ? -1.025 16.982 -5.601 1.00 95.75 185 LEU A O 1
ATOM 1432 N N . PRO A 1 186 ? -2.876 17.089 -4.340 1.00 90.56 186 PRO A N 1
ATOM 1433 C CA . PRO A 1 186 ? -2.499 18.356 -3.723 1.00 90.56 186 PRO A CA 1
ATOM 1434 C C . PRO A 1 186 ? -1.225 18.192 -2.893 1.00 90.56 186 PRO A C 1
ATOM 1436 O O . PRO A 1 186 ? -1.044 17.184 -2.222 1.00 90.56 186 PRO A O 1
ATOM 1439 N N . LYS A 1 187 ? -0.350 19.195 -2.863 1.00 85.56 187 LYS A N 1
ATOM 1440 C CA . LYS A 1 187 ? 0.831 19.145 -1.995 1.00 85.56 187 LYS A CA 1
ATOM 1441 C C . LYS A 1 187 ? 0.411 19.243 -0.520 1.00 85.56 187 LYS A C 1
ATOM 1443 O O . LYS A 1 187 ? -0.236 20.215 -0.137 1.00 85.56 187 LYS A O 1
ATOM 1448 N N . LEU A 1 188 ? 0.801 18.269 0.308 1.00 78.06 188 LEU A N 1
ATOM 1449 C CA . LEU A 1 188 ? 0.403 18.190 1.728 1.00 78.06 188 LEU A CA 1
ATOM 1450 C C . LEU A 1 188 ? 1.359 18.926 2.691 1.00 78.06 188 LEU A C 1
ATOM 1452 O O . LEU A 1 188 ? 1.124 18.966 3.900 1.00 78.06 188 LEU A O 1
ATOM 1456 N N . GLY A 1 189 ? 2.435 19.530 2.174 1.00 72.06 189 GLY A N 1
ATOM 1457 C CA . GLY A 1 189 ? 3.468 20.189 2.972 1.00 72.06 189 GLY A CA 1
ATOM 1458 C C . GLY A 1 189 ? 4.121 21.386 2.281 1.00 72.06 189 GLY A C 1
ATOM 1459 O O . GLY A 1 189 ? 4.004 21.593 1.077 1.00 72.06 189 GLY A O 1
ATOM 1460 N N . THR A 1 190 ? 4.824 22.204 3.065 1.00 70.56 190 THR A N 1
ATOM 1461 C CA . THR A 1 190 ? 5.498 23.424 2.580 1.00 70.56 190 THR A CA 1
ATOM 1462 C C . THR A 1 190 ? 6.996 23.245 2.345 1.00 70.56 190 THR A C 1
ATOM 1464 O O . THR A 1 190 ? 7.632 24.132 1.778 1.00 70.56 190 THR A O 1
ATOM 1467 N N . ARG A 1 191 ? 7.583 22.122 2.780 1.00 71.38 191 ARG A N 1
ATOM 1468 C CA . ARG A 1 191 ? 9.010 21.842 2.576 1.00 71.38 191 ARG A CA 1
ATOM 1469 C C . ARG A 1 191 ? 9.265 21.408 1.131 1.00 71.38 191 ARG A C 1
ATOM 1471 O O . ARG A 1 191 ? 8.414 20.787 0.499 1.00 71.38 191 ARG A O 1
ATOM 1478 N N . ALA A 1 192 ? 10.423 21.799 0.606 1.00 64.75 192 ALA A N 1
ATOM 1479 C CA . ALA A 1 192 ? 10.819 21.490 -0.764 1.00 64.75 192 ALA A CA 1
ATOM 1480 C C . ALA A 1 192 ? 11.262 20.025 -0.926 1.00 64.75 192 ALA A C 1
ATOM 1482 O O . ALA A 1 192 ? 10.885 19.418 -1.911 1.00 64.75 192 ALA A O 1
ATOM 1483 N N . ASN A 1 193 ? 11.958 19.458 0.068 1.00 60.53 193 ASN A N 1
ATOM 1484 C CA . ASN A 1 193 ? 12.656 18.164 -0.045 1.00 60.53 193 ASN A CA 1
ATOM 1485 C C . ASN A 1 193 ? 11.896 16.997 0.612 1.00 60.53 193 ASN A C 1
ATOM 1487 O O . ASN A 1 193 ? 12.508 16.191 1.309 1.00 60.53 193 ASN A O 1
ATOM 1491 N N . LYS A 1 194 ? 10.565 17.030 0.574 1.00 78.31 194 LYS A N 1
ATOM 1492 C CA . LYS A 1 194 ? 9.719 15.954 1.101 1.00 78.31 194 LYS A CA 1
ATOM 1493 C C . LYS A 1 194 ? 8.470 15.874 0.240 1.00 78.31 194 LYS A C 1
ATOM 1495 O O . LYS A 1 194 ? 7.765 16.895 0.125 1.00 78.31 194 LYS A O 1
ATOM 1500 N N . GLY A 1 195 ? 8.178 14.703 -0.303 1.00 90.81 195 GLY A N 1
ATOM 1501 C CA . GLY A 1 195 ? 7.012 14.493 -1.140 1.00 90.81 195 GLY A CA 1
ATOM 1502 C C . GLY A 1 195 ? 6.229 13.239 -0.776 1.00 90.81 195 GLY A C 1
ATOM 1503 O O . GLY A 1 195 ? 6.024 12.917 0.401 1.00 90.81 195 GLY A O 1
ATOM 1504 N N . TYR A 1 196 ? 5.625 12.662 -1.807 1.00 95.06 196 TYR A N 1
ATOM 1505 C CA . TYR A 1 196 ? 4.827 11.450 -1.711 1.00 95.06 196 TYR A CA 1
ATOM 1506 C C . TYR A 1 196 ? 5.715 10.223 -1.880 1.00 95.06 196 TYR A C 1
ATOM 1508 O O . TYR A 1 196 ? 6.253 10.063 -2.961 1.00 95.06 196 TYR A O 1
ATOM 1516 N N . GLU A 1 197 ? 5.750 9.334 -0.887 1.00 95.12 197 GLU A N 1
ATOM 1517 C CA . GLU A 1 197 ? 6.640 8.150 -0.886 1.00 95.12 197 GLU A CA 1
ATOM 1518 C C . GLU A 1 197 ? 5.900 6.833 -1.121 1.00 95.12 197 GLU A C 1
ATOM 1520 O O . GLU A 1 197 ? 6.451 5.747 -1.089 1.00 95.12 197 GLU A O 1
ATOM 1525 N N . GLY A 1 198 ? 4.577 6.868 -1.241 1.00 96.88 198 GLY A N 1
ATOM 1526 C CA . GLY A 1 198 ? 3.835 5.623 -1.320 1.00 96.88 198 GLY A CA 1
ATOM 1527 C C . GLY A 1 198 ? 2.393 5.827 -1.697 1.00 96.88 198 GLY A C 1
ATOM 1528 O O . GLY A 1 198 ? 1.774 6.850 -1.390 1.00 96.88 198 GLY A O 1
ATOM 1529 N N . LEU A 1 199 ? 1.859 4.815 -2.369 1.00 98.25 199 LEU A N 1
ATOM 1530 C CA . LEU A 1 199 ? 0.546 4.838 -2.981 1.00 98.25 199 LEU A CA 1
ATOM 1531 C C . LEU A 1 199 ? -0.102 3.470 -2.829 1.00 98.25 199 LEU A C 1
ATOM 1533 O O . LEU A 1 199 ? 0.533 2.458 -3.098 1.00 98.25 199 LEU A O 1
ATOM 1537 N N . THR A 1 200 ? -1.375 3.428 -2.457 1.00 98.62 200 THR A N 1
ATOM 1538 C CA . THR A 1 200 ? -2.145 2.183 -2.456 1.00 98.62 200 THR A CA 1
ATOM 1539 C C . THR A 1 200 ? -3.621 2.433 -2.733 1.00 98.62 200 THR A C 1
ATOM 1541 O O . THR A 1 200 ? -4.159 3.499 -2.421 1.00 98.62 200 THR A O 1
ATOM 1544 N N . VAL A 1 201 ? -4.298 1.445 -3.316 1.00 98.38 201 VAL A N 1
ATOM 1545 C CA . VAL A 1 201 ? -5.754 1.461 -3.483 1.00 98.38 201 VAL A CA 1
ATOM 1546 C C . VAL A 1 201 ? -6.409 0.724 -2.319 1.00 98.38 201 VAL A C 1
ATOM 1548 O O . VAL A 1 201 ? -6.123 -0.441 -2.059 1.00 98.38 201 VAL A O 1
ATOM 1551 N N . LEU A 1 202 ? -7.337 1.394 -1.636 1.00 97.50 202 LEU A N 1
ATOM 1552 C CA . LEU A 1 202 ? -8.316 0.738 -0.775 1.00 97.50 202 LEU A CA 1
ATOM 1553 C C . LEU A 1 202 ? -9.550 0.419 -1.632 1.00 97.50 202 LEU A C 1
ATOM 1555 O O . LEU A 1 202 ? -10.277 1.352 -1.995 1.00 97.50 202 LEU A O 1
ATOM 1559 N N . PRO A 1 203 ? -9.804 -0.857 -1.975 1.00 95.06 203 PRO A N 1
ATOM 1560 C CA . PRO A 1 203 ? -10.910 -1.214 -2.855 1.00 95.06 203 PRO A CA 1
ATOM 1561 C C . PRO A 1 203 ? -12.265 -0.909 -2.212 1.00 95.06 203 PRO A C 1
ATOM 1563 O O . PRO A 1 203 ? -12.422 -0.937 -0.986 1.00 95.06 203 PRO A O 1
ATOM 1566 N N . ALA A 1 204 ? -13.274 -0.660 -3.050 1.00 92.81 204 ALA A N 1
ATOM 1567 C CA . ALA A 1 204 ? -14.634 -0.344 -2.610 1.00 92.81 204 ALA A CA 1
ATOM 1568 C C . ALA A 1 204 ? -15.205 -1.422 -1.676 1.00 92.81 204 ALA A C 1
ATOM 1570 O O . ALA A 1 204 ? -15.847 -1.104 -0.677 1.00 92.81 204 ALA A O 1
ATOM 1571 N N . SER A 1 205 ? -14.904 -2.691 -1.961 1.00 89.12 205 SER A N 1
ATOM 1572 C CA . SER A 1 205 ? -15.326 -3.852 -1.167 1.00 89.12 205 SER A CA 1
ATOM 1573 C C . SER A 1 205 ? -14.769 -3.884 0.264 1.00 89.12 205 SER A C 1
ATOM 1575 O O . SER A 1 205 ? -15.314 -4.597 1.108 1.00 89.12 205 SER A O 1
ATOM 1577 N N . LYS A 1 206 ? -13.701 -3.127 0.545 1.00 90.50 206 LYS A N 1
ATOM 1578 C CA . LYS A 1 206 ? -13.048 -3.041 1.863 1.00 90.50 206 LYS A CA 1
ATOM 1579 C C . LYS A 1 206 ? -13.162 -1.662 2.504 1.00 90.50 206 LYS A C 1
ATOM 1581 O O . LYS A 1 206 ? -12.896 -1.507 3.692 1.00 90.50 206 LYS A O 1
ATOM 1586 N N . ALA A 1 207 ? -13.582 -0.658 1.744 1.00 89.38 207 ALA A N 1
ATOM 1587 C CA . ALA A 1 207 ? -13.805 0.679 2.258 1.00 89.38 207 ALA A CA 1
ATOM 1588 C C . ALA A 1 207 ? -15.065 0.742 3.153 1.00 89.38 207 ALA A C 1
ATOM 1590 O O . ALA A 1 207 ? -16.132 0.288 2.734 1.00 89.38 207 ALA A O 1
ATOM 1591 N N . PRO A 1 208 ? -15.019 1.394 4.334 1.00 81.75 208 PRO A N 1
ATOM 1592 C CA . PRO A 1 208 ? -16.160 1.463 5.262 1.00 81.75 208 PRO A CA 1
ATOM 1593 C C . PRO A 1 208 ? -17.442 2.124 4.730 1.00 81.75 208 PRO A C 1
ATOM 1595 O O . PRO A 1 208 ? -18.498 2.025 5.357 1.00 81.75 208 PRO A O 1
ATOM 1598 N N . ASP A 1 209 ? -17.365 2.850 3.617 1.00 82.50 209 ASP A N 1
ATOM 1599 C CA . ASP A 1 209 ? -18.510 3.479 2.951 1.00 82.50 209 ASP A CA 1
ATOM 1600 C C . ASP A 1 209 ? -18.778 2.920 1.541 1.00 82.50 209 ASP A C 1
ATOM 1602 O O . ASP A 1 209 ? -19.583 3.492 0.807 1.00 82.50 209 ASP A O 1
ATOM 1606 N N . GLY A 1 210 ? -18.110 1.825 1.161 1.00 89.25 210 GLY A N 1
ATOM 1607 C CA . GLY A 1 210 ? -18.283 1.175 -0.137 1.00 89.25 210 GLY A CA 1
ATOM 1608 C C . GLY A 1 210 ? -17.656 1.913 -1.322 1.00 89.25 210 GLY A C 1
ATOM 1609 O O . GLY A 1 210 ? -17.961 1.570 -2.461 1.00 89.25 210 GLY A O 1
ATOM 1610 N N . ARG A 1 211 ? -16.824 2.942 -1.097 1.00 93.12 211 ARG A N 1
ATOM 1611 C CA . ARG A 1 211 ? -16.172 3.714 -2.171 1.00 93.12 211 ARG A CA 1
ATOM 1612 C C . ARG A 1 211 ? -14.672 3.452 -2.217 1.00 93.12 211 ARG A C 1
ATOM 1614 O O . ARG A 1 211 ? -13.989 3.592 -1.203 1.00 93.12 211 ARG A O 1
ATOM 1621 N N . ALA A 1 212 ? -14.165 3.108 -3.400 1.00 96.25 212 ALA A N 1
ATOM 1622 C CA . ALA A 1 212 ? -12.738 2.906 -3.617 1.00 96.25 212 ALA A CA 1
ATOM 1623 C C . ALA A 1 212 ? -11.962 4.209 -3.384 1.00 96.25 212 ALA A C 1
ATOM 1625 O O . ALA A 1 212 ? -12.407 5.297 -3.765 1.00 96.25 212 ALA A O 1
ATOM 1626 N N . ARG A 1 213 ? -10.788 4.094 -2.767 1.00 97.19 213 ARG A N 1
ATOM 1627 C CA . ARG A 1 213 ? -9.931 5.232 -2.426 1.00 97.19 213 ARG A CA 1
ATOM 1628 C C . ARG A 1 213 ? -8.512 5.010 -2.874 1.00 97.19 213 ARG A C 1
ATOM 1630 O O . ARG A 1 213 ? -8.013 3.892 -2.834 1.00 97.19 213 ARG A O 1
ATOM 1637 N N . LEU A 1 214 ? -7.868 6.112 -3.216 1.00 98.19 214 LEU A N 1
ATOM 1638 C CA . LEU A 1 214 ? -6.428 6.182 -3.331 1.00 98.19 214 LEU A CA 1
ATOM 1639 C C . LEU A 1 214 ? -5.882 6.748 -2.018 1.00 98.19 214 LEU A C 1
ATOM 1641 O O . LEU A 1 214 ? -6.290 7.828 -1.579 1.00 98.19 214 LEU A O 1
ATOM 1645 N N . LEU A 1 215 ? -5.010 5.988 -1.370 1.00 98.19 215 LEU A N 1
ATOM 1646 C CA . LEU A 1 215 ? -4.298 6.393 -0.168 1.00 98.19 215 LEU A CA 1
ATOM 1647 C C . LEU A 1 215 ? -2.859 6.704 -0.566 1.00 98.19 215 LEU A C 1
ATOM 1649 O O . LEU A 1 215 ? -2.232 5.899 -1.251 1.00 98.19 215 LEU A O 1
ATOM 1653 N N . ALA A 1 216 ? -2.352 7.857 -0.145 1.00 97.62 216 ALA A N 1
ATOM 1654 C CA . ALA A 1 216 ? -0.976 8.259 -0.409 1.00 97.62 216 ALA A CA 1
ATOM 1655 C C . ALA A 1 216 ? -0.298 8.687 0.893 1.00 97.62 216 ALA A C 1
ATOM 1657 O O . ALA A 1 216 ? -0.901 9.412 1.690 1.00 97.62 216 ALA A O 1
ATOM 1658 N N . VAL A 1 217 ? 0.932 8.237 1.126 1.00 96.94 217 VAL A N 1
ATOM 1659 C CA . VAL A 1 217 ? 1.723 8.645 2.296 1.00 96.94 217 VAL A CA 1
ATOM 1660 C C . VAL A 1 217 ? 2.636 9.809 1.946 1.00 96.94 217 VAL A C 1
ATOM 1662 O O . VAL A 1 217 ? 3.148 9.898 0.836 1.00 96.94 217 VAL A O 1
ATOM 1665 N N . TYR A 1 218 ? 2.811 10.713 2.905 1.00 94.56 218 TYR A N 1
ATOM 1666 C CA . TYR A 1 218 ? 3.700 11.863 2.794 1.00 94.56 218 TYR A CA 1
ATOM 1667 C C . TYR A 1 218 ? 4.766 11.780 3.889 1.00 94.56 218 TYR A C 1
ATOM 1669 O O . TYR A 1 218 ? 4.418 11.781 5.081 1.00 94.56 218 TYR A O 1
ATOM 1677 N N . GLU A 1 219 ? 6.041 11.729 3.497 1.00 90.56 219 GLU A N 1
ATOM 1678 C CA . GLU A 1 219 ? 7.180 11.541 4.411 1.00 90.56 219 GLU A CA 1
ATOM 1679 C C . GLU A 1 219 ? 7.337 12.710 5.393 1.00 90.56 219 GLU A C 1
ATOM 1681 O O . GLU A 1 219 ? 7.704 12.558 6.565 1.00 90.56 219 GLU A O 1
ATOM 1686 N N . GLY A 1 220 ? 7.090 13.921 4.879 1.00 78.00 220 GLY A N 1
ATOM 1687 C CA . GLY A 1 220 ? 7.500 15.170 5.506 1.00 78.00 220 GLY A CA 1
ATOM 1688 C C . GLY A 1 220 ? 6.810 15.448 6.835 1.00 78.00 220 GLY A C 1
ATOM 1689 O O . GLY A 1 220 ? 5.760 14.904 7.146 1.00 78.00 220 GLY A O 1
ATOM 1690 N N . PHE A 1 221 ? 7.382 16.346 7.646 1.00 79.50 221 PHE A N 1
ATOM 1691 C CA . PHE A 1 221 ? 6.767 16.728 8.918 1.00 79.50 221 PHE A CA 1
ATOM 1692 C C . PHE A 1 221 ? 5.648 17.772 8.725 1.00 79.50 221 PHE A C 1
ATOM 1694 O O . PHE A 1 221 ? 5.924 18.854 8.196 1.00 79.50 221 PHE A O 1
ATOM 1701 N N . PRO A 1 222 ? 4.434 17.528 9.252 1.00 82.62 222 PRO A N 1
ATOM 1702 C CA . PRO A 1 222 ? 4.022 16.310 9.957 1.00 82.62 222 PRO A CA 1
ATOM 1703 C C . PRO A 1 222 ? 3.654 15.178 8.986 1.00 82.62 222 PRO A C 1
ATOM 1705 O O . PRO A 1 222 ? 2.971 15.437 7.997 1.00 82.62 222 PRO A O 1
ATOM 1708 N N . ARG A 1 223 ? 4.059 13.941 9.320 1.00 91.62 223 ARG A N 1
ATOM 1709 C CA . ARG A 1 223 ? 3.750 12.724 8.548 1.00 91.62 223 ARG A CA 1
ATOM 1710 C C . ARG A 1 223 ? 2.241 12.550 8.428 1.00 91.62 223 ARG A C 1
ATOM 1712 O O . ARG A 1 223 ? 1.530 12.648 9.439 1.00 91.62 223 ARG A O 1
ATOM 1719 N N . ARG A 1 224 ? 1.753 12.300 7.214 1.00 93.81 224 ARG A N 1
ATOM 1720 C CA . ARG A 1 224 ? 0.315 12.240 6.911 1.00 93.81 224 ARG A CA 1
ATOM 1721 C C . ARG A 1 224 ? -0.010 11.168 5.888 1.00 93.81 224 ARG A C 1
ATOM 1723 O O . ARG A 1 224 ? 0.842 10.745 5.117 1.00 93.81 224 ARG A O 1
ATOM 1730 N N . ILE A 1 225 ? -1.287 10.801 5.874 1.00 96.12 225 ILE A N 1
ATOM 1731 C CA . ILE A 1 225 ? -1.900 10.023 4.801 1.00 96.12 225 ILE A CA 1
ATOM 1732 C C . ILE A 1 225 ? -2.961 10.891 4.132 1.00 96.12 225 ILE A C 1
ATOM 1734 O O . ILE A 1 225 ? -3.890 11.362 4.797 1.00 96.12 225 ILE A O 1
ATOM 1738 N N . GLY A 1 226 ? -2.817 11.102 2.830 1.00 96.00 226 GLY A N 1
ATOM 1739 C CA . GLY A 1 226 ? -3.857 11.652 1.976 1.00 96.00 226 GLY A CA 1
ATOM 1740 C C . GLY A 1 226 ? -4.884 10.576 1.639 1.00 96.00 226 GLY A C 1
ATOM 1741 O O . GLY A 1 226 ? -4.529 9.453 1.280 1.00 96.00 226 GLY A O 1
ATOM 1742 N N . VAL A 1 227 ? -6.163 10.913 1.772 1.00 96.12 227 VAL A N 1
ATOM 1743 C CA . VAL A 1 227 ? -7.286 10.075 1.350 1.00 96.12 227 VAL A CA 1
ATOM 1744 C C . VAL A 1 227 ? -7.957 10.755 0.174 1.00 96.12 227 VAL A C 1
ATOM 1746 O O . VAL A 1 227 ? -8.489 11.858 0.321 1.00 96.12 227 VAL A O 1
ATOM 1749 N N . HIS A 1 228 ? -7.958 10.093 -0.975 1.00 96.69 228 HIS A N 1
ATOM 1750 C CA . HIS A 1 228 ? -8.469 10.644 -2.221 1.00 96.69 228 HIS A CA 1
ATOM 1751 C C . HIS A 1 228 ? -9.525 9.722 -2.818 1.00 96.69 228 HIS A C 1
ATOM 1753 O O . HIS A 1 228 ? -9.439 8.495 -2.721 1.00 96.69 228 HIS A O 1
ATOM 1759 N N . ASP A 1 229 ? -10.515 10.318 -3.470 1.00 96.06 229 ASP A N 1
ATOM 1760 C CA . ASP A 1 229 ? -11.416 9.572 -4.338 1.00 96.06 229 ASP A CA 1
ATOM 1761 C C . ASP A 1 229 ? -10.604 8.923 -5.471 1.00 96.06 229 ASP A C 1
ATOM 1763 O O . ASP A 1 229 ? -9.840 9.599 -6.162 1.00 96.06 229 ASP A O 1
ATOM 1767 N N . ARG A 1 230 ? -10.746 7.607 -5.662 1.00 96.62 230 ARG A N 1
ATOM 1768 C CA . ARG A 1 230 ? -9.916 6.848 -6.613 1.00 96.62 230 ARG A CA 1
ATOM 1769 C C . ARG A 1 230 ? -10.099 7.300 -8.067 1.00 96.62 230 ARG A C 1
ATOM 1771 O O . ARG A 1 230 ? -9.143 7.234 -8.840 1.00 96.62 230 ARG A O 1
ATOM 1778 N N . ALA A 1 231 ? -11.303 7.726 -8.450 1.00 93.62 231 ALA A N 1
ATOM 1779 C CA . ALA A 1 231 ? -11.630 8.061 -9.836 1.00 93.62 231 ALA A CA 1
ATOM 1780 C C . ALA A 1 231 ? -11.264 9.508 -10.196 1.00 93.62 231 ALA A C 1
ATOM 1782 O O . ALA A 1 231 ? -10.808 9.777 -11.305 1.00 93.62 231 ALA A O 1
ATOM 1783 N N . THR A 1 232 ? -11.476 10.439 -9.266 1.00 95.69 232 THR A N 1
ATOM 1784 C CA . THR A 1 232 ? -11.320 11.885 -9.491 1.00 95.69 232 THR A CA 1
ATOM 1785 C C . THR A 1 232 ? -10.063 12.473 -8.858 1.00 95.69 232 THR A C 1
ATOM 1787 O O . THR A 1 232 ? -9.758 13.637 -9.103 1.00 95.69 232 THR A O 1
ATOM 1790 N N . LEU A 1 233 ? -9.363 11.706 -8.013 1.00 96.75 233 LEU A N 1
ATOM 1791 C CA . LEU A 1 233 ? -8.223 12.136 -7.191 1.00 96.75 233 LEU A CA 1
ATOM 1792 C C . LEU A 1 233 ? -8.532 13.282 -6.215 1.00 96.75 233 LEU A C 1
ATOM 1794 O O . LEU A 1 233 ? -7.636 13.826 -5.561 1.00 96.75 233 LEU A O 1
ATOM 1798 N N . ARG A 1 234 ? -9.811 13.648 -6.067 1.00 95.38 234 ARG A N 1
ATOM 1799 C CA . ARG A 1 234 ? -10.235 14.700 -5.148 1.00 95.38 234 ARG A CA 1
ATOM 1800 C C . ARG A 1 234 ? -9.880 14.296 -3.720 1.00 95.38 234 ARG A C 1
ATOM 1802 O O . ARG A 1 234 ? -10.296 13.237 -3.256 1.00 95.38 234 ARG A O 1
ATOM 1809 N N . ALA A 1 235 ? -9.166 15.172 -3.017 1.00 94.31 235 ALA A N 1
ATOM 1810 C CA . ALA A 1 235 ? -8.881 14.990 -1.601 1.00 94.31 235 ALA A CA 1
ATOM 1811 C C . ALA A 1 235 ? -10.185 14.946 -0.787 1.00 94.31 235 ALA A C 1
ATOM 1813 O O . ALA A 1 235 ? -10.996 15.877 -0.825 1.00 94.31 235 ALA A O 1
ATOM 1814 N N . GLU A 1 236 ? -10.375 13.852 -0.057 1.00 92.81 236 GLU A N 1
ATOM 1815 C CA . GLU A 1 236 ? -11.472 13.650 0.888 1.00 92.81 236 GLU A CA 1
ATOM 1816 C C . GLU A 1 236 ? -11.035 13.954 2.323 1.00 92.81 236 GLU A C 1
ATOM 1818 O O . GLU A 1 236 ? -11.826 14.482 3.105 1.00 92.81 236 GLU A O 1
ATOM 1823 N N . ALA A 1 237 ? -9.792 13.619 2.683 1.00 93.25 237 ALA A N 1
ATOM 1824 C CA . ALA A 1 237 ? -9.225 13.925 3.991 1.00 93.25 237 ALA A CA 1
ATOM 1825 C C . ALA A 1 237 ? -7.698 13.853 4.007 1.00 93.25 237 ALA A C 1
ATOM 1827 O O . ALA A 1 237 ? -7.072 13.203 3.176 1.00 93.25 237 ALA A O 1
ATOM 1828 N N . GLU A 1 238 ? -7.129 14.451 5.048 1.00 93.44 238 GLU A N 1
ATOM 1829 C CA . GLU A 1 238 ? -5.755 14.228 5.476 1.00 93.44 238 GLU A CA 1
ATOM 1830 C C . GLU A 1 238 ? -5.772 13.642 6.885 1.00 93.44 238 GLU A C 1
ATOM 1832 O O . GLU A 1 238 ? -6.428 14.172 7.789 1.00 93.44 238 GLU A O 1
ATOM 1837 N N . ILE A 1 239 ? -5.047 12.547 7.086 1.00 94.25 239 ILE A N 1
ATOM 1838 C CA . ILE A 1 239 ? -4.976 11.857 8.369 1.00 94.25 239 ILE A CA 1
ATOM 1839 C C . ILE A 1 239 ? -3.604 12.102 8.974 1.00 94.25 239 ILE A C 1
ATOM 1841 O O . ILE A 1 239 ? -2.582 11.695 8.427 1.00 94.25 239 ILE A O 1
ATOM 1845 N N . THR A 1 240 ? -3.584 12.751 10.135 1.00 92.56 240 THR A N 1
ATOM 1846 C CA . THR A 1 240 ? -2.400 12.768 10.996 1.00 92.56 240 THR A CA 1
ATOM 1847 C C . THR A 1 240 ? -2.235 11.403 11.649 1.00 92.56 240 THR A C 1
ATOM 1849 O O . THR A 1 240 ? -3.214 10.833 12.142 1.00 92.56 240 THR A O 1
ATOM 1852 N N . LEU A 1 241 ? -1.004 10.891 11.672 1.00 93.31 241 LEU A N 1
ATOM 1853 C CA . LEU A 1 241 ? -0.711 9.628 12.342 1.00 93.31 241 LEU A CA 1
ATOM 1854 C C . LEU A 1 241 ? -1.048 9.723 13.843 1.00 93.31 241 LEU A C 1
ATOM 1856 O O . LEU A 1 241 ? -0.676 10.711 14.483 1.00 93.31 241 LEU A O 1
ATOM 1860 N N . PRO A 1 242 ? -1.728 8.720 14.427 1.00 90.81 242 PRO A N 1
ATOM 1861 C CA . PRO A 1 242 ? -1.929 8.668 15.869 1.00 90.81 242 PRO A CA 1
ATOM 1862 C C . PRO A 1 242 ? -0.572 8.536 16.592 1.00 90.81 242 PRO A C 1
ATOM 1864 O O . PRO A 1 242 ? 0.360 7.955 16.018 1.00 90.81 242 PRO A O 1
ATOM 1867 N N . PRO A 1 243 ? -0.429 9.045 17.834 1.00 89.38 243 PRO A N 1
ATOM 1868 C CA . PRO A 1 243 ? 0.847 9.060 18.556 1.00 89.38 243 PRO A CA 1
ATOM 1869 C C . PRO A 1 243 ? 1.546 7.696 18.627 1.00 89.38 243 PRO A C 1
ATOM 1871 O O . PRO A 1 243 ? 2.770 7.617 18.549 1.00 89.38 243 PRO A O 1
ATOM 1874 N N . GLU A 1 244 ? 0.784 6.610 18.735 1.00 88.88 244 GLU A N 1
ATOM 1875 C CA . GLU A 1 244 ? 1.288 5.238 18.772 1.00 88.88 244 GLU A CA 1
ATOM 1876 C C . GLU A 1 244 ? 2.061 4.871 17.500 1.00 88.88 244 GLU A C 1
ATOM 1878 O O . GLU A 1 244 ? 3.132 4.276 17.594 1.00 88.88 244 GLU A O 1
ATOM 1883 N N . ILE A 1 245 ? 1.550 5.258 16.325 1.00 93.12 245 ILE A N 1
ATOM 1884 C CA . ILE A 1 245 ? 2.224 5.045 15.037 1.00 93.12 245 ILE A CA 1
ATOM 1885 C C . ILE A 1 245 ? 3.352 6.064 14.873 1.00 93.12 245 ILE A C 1
ATOM 1887 O O . ILE A 1 245 ? 4.470 5.693 14.524 1.00 93.12 245 ILE A O 1
ATOM 1891 N N . GLN A 1 246 ? 3.099 7.337 15.189 1.00 93.12 246 GLN A N 1
ATOM 1892 C CA . GLN A 1 246 ? 4.073 8.418 15.013 1.00 93.12 246 GLN A CA 1
ATOM 1893 C C . GLN A 1 246 ? 5.368 8.209 15.816 1.00 93.12 246 GLN A C 1
ATOM 1895 O O . GLN A 1 246 ? 6.438 8.601 15.355 1.00 93.12 246 GLN A O 1
ATOM 1900 N N . ASN A 1 247 ? 5.275 7.594 16.999 1.00 91.44 247 ASN A N 1
ATOM 1901 C CA . ASN A 1 247 ? 6.420 7.281 17.858 1.00 91.44 247 ASN A CA 1
ATOM 1902 C C . ASN A 1 247 ? 7.224 6.055 17.389 1.00 91.44 247 ASN A C 1
ATOM 1904 O O . ASN A 1 247 ? 8.323 5.820 17.895 1.00 91.44 247 ASN A O 1
ATOM 1908 N N . ARG A 1 248 ? 6.667 5.239 16.486 1.00 92.75 248 ARG A N 1
ATOM 1909 C CA . ARG A 1 248 ? 7.290 4.011 15.964 1.00 92.75 248 ARG A CA 1
ATOM 1910 C C . ARG A 1 248 ? 7.828 4.191 14.551 1.00 92.75 248 ARG A C 1
ATOM 1912 O O . ARG A 1 248 ? 8.885 3.651 14.253 1.00 92.75 248 ARG A O 1
ATOM 1919 N N . LEU A 1 249 ? 7.129 4.961 13.723 1.00 94.25 249 LEU A N 1
ATOM 1920 C CA . LEU A 1 249 ? 7.535 5.291 12.361 1.00 94.25 249 LEU A CA 1
ATOM 1921 C C . LEU A 1 249 ? 8.236 6.653 12.356 1.00 94.25 249 LEU A C 1
ATOM 1923 O O . LEU A 1 249 ? 7.637 7.684 12.694 1.00 94.25 249 LEU A O 1
ATOM 1927 N N . LYS A 1 250 ? 9.530 6.642 12.028 1.00 93.31 250 LYS A N 1
ATOM 1928 C CA . LYS A 1 250 ? 10.369 7.850 12.009 1.00 93.31 250 LYS A CA 1
ATOM 1929 C C . LYS A 1 250 ? 10.108 8.711 10.773 1.00 93.31 250 LYS A C 1
ATOM 1931 O O . LYS A 1 250 ? 10.123 9.937 10.890 1.00 93.31 250 LYS A O 1
ATOM 1936 N N . ASP A 1 251 ? 9.743 8.058 9.685 1.00 95.06 251 ASP A N 1
ATOM 1937 C CA . ASP A 1 251 ? 9.403 8.539 8.346 1.00 95.06 251 ASP A CA 1
ATOM 1938 C C . ASP A 1 251 ? 8.165 7.753 7.837 1.00 95.06 251 ASP A C 1
ATOM 1940 O O . ASP A 1 251 ? 7.532 7.020 8.611 1.00 95.06 251 ASP A O 1
ATOM 1944 N N . LEU A 1 252 ? 7.775 7.964 6.580 1.00 96.25 252 LEU A N 1
ATOM 1945 C CA . LEU A 1 252 ? 6.845 7.095 5.860 1.00 96.25 252 LEU A CA 1
ATOM 1946 C C . LEU A 1 252 ? 7.414 6.862 4.462 1.00 96.25 252 LEU A C 1
ATOM 1948 O O . LEU A 1 252 ? 7.274 7.762 3.644 1.00 96.25 252 LEU A O 1
ATOM 1952 N N . SER A 1 253 ? 7.972 5.683 4.206 1.00 95.62 253 SER A N 1
ATOM 1953 C CA . SER A 1 253 ? 8.569 5.319 2.914 1.00 95.62 253 SER A CA 1
ATOM 1954 C C . SER A 1 253 ? 7.662 4.470 2.025 1.00 95.62 253 SER A C 1
ATOM 1956 O O . SER A 1 253 ? 7.962 4.225 0.872 1.00 95.62 253 SER A O 1
ATOM 1958 N N . GLY A 1 254 ? 6.530 3.983 2.542 1.00 96.94 254 GLY A N 1
ATOM 1959 C CA . GLY A 1 254 ? 5.646 3.143 1.742 1.00 96.94 254 GLY A CA 1
ATOM 1960 C C . GLY A 1 254 ? 4.327 2.810 2.421 1.00 96.94 254 GLY A C 1
ATOM 1961 O O . GLY A 1 254 ? 4.163 2.930 3.641 1.00 96.94 254 GLY A O 1
ATOM 1962 N N . CYS A 1 255 ? 3.352 2.374 1.623 1.00 98.31 255 CYS A N 1
ATOM 1963 C CA . CYS A 1 255 ? 2.081 1.873 2.135 1.00 98.31 255 CYS A CA 1
ATOM 1964 C C . CYS A 1 255 ? 1.463 0.811 1.223 1.00 98.31 255 CYS A C 1
ATOM 1966 O O . CYS A 1 255 ? 1.672 0.820 0.016 1.00 98.31 255 CYS A O 1
ATOM 1968 N N . ALA A 1 256 ? 0.679 -0.091 1.810 1.00 98.50 256 ALA A N 1
ATOM 1969 C CA . ALA A 1 256 ? -0.058 -1.120 1.084 1.00 98.50 256 ALA A CA 1
ATOM 1970 C C . ALA A 1 256 ? -1.363 -1.451 1.809 1.00 98.50 256 ALA A C 1
ATOM 1972 O O . ALA A 1 256 ? -1.461 -1.297 3.025 1.00 98.50 256 ALA A O 1
ATOM 1973 N N . VAL A 1 257 ? -2.370 -1.912 1.072 1.00 97.75 257 VAL A N 1
ATOM 1974 C CA . VAL A 1 257 ? -3.613 -2.428 1.657 1.00 97.75 257 VAL A CA 1
ATOM 1975 C C . VAL A 1 257 ? -3.624 -3.938 1.508 1.00 97.75 257 VAL A C 1
ATOM 1977 O O . VAL A 1 257 ? -3.391 -4.456 0.421 1.00 97.75 257 VAL A O 1
ATOM 1980 N N . ASP A 1 258 ? -3.923 -4.638 2.595 1.00 95.00 258 ASP A N 1
ATOM 1981 C CA . ASP A 1 258 ? -4.200 -6.066 2.539 1.00 95.00 258 ASP A CA 1
ATOM 1982 C C . ASP A 1 258 ? -5.544 -6.301 1.821 1.00 95.00 258 ASP A C 1
ATOM 1984 O O . ASP A 1 258 ? -6.588 -5.858 2.321 1.00 95.00 258 ASP A O 1
ATOM 1988 N N . PRO A 1 259 ? -5.561 -7.004 0.674 1.00 89.19 259 PRO A N 1
ATOM 1989 C CA . PRO A 1 259 ? -6.775 -7.196 -0.112 1.00 89.19 259 PRO A CA 1
ATOM 1990 C C . PRO A 1 2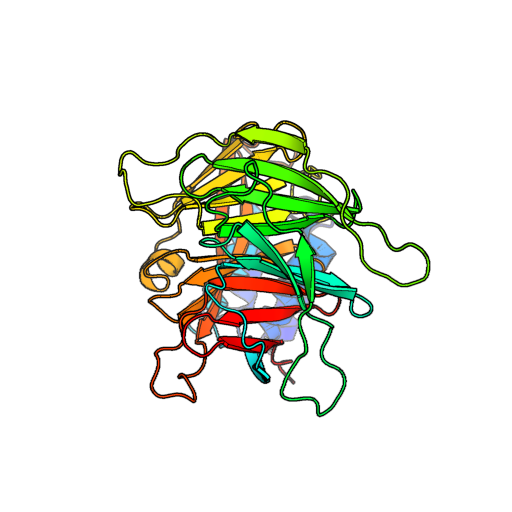59 ? -7.827 -8.055 0.604 1.00 89.19 259 PRO A C 1
ATOM 1992 O O . PRO A 1 259 ? -9.016 -7.941 0.299 1.00 89.19 259 PRO A O 1
ATOM 1995 N N . ALA A 1 260 ? -7.438 -8.896 1.567 1.00 87.00 260 ALA A N 1
ATOM 1996 C CA . ALA A 1 260 ? -8.362 -9.742 2.314 1.00 87.00 260 ALA A CA 1
ATOM 1997 C C . ALA A 1 260 ? -9.069 -8.962 3.431 1.00 87.00 260 ALA A C 1
ATOM 1999 O O . ALA A 1 260 ? -10.289 -9.074 3.591 1.00 87.00 260 ALA A O 1
ATOM 2000 N N . THR A 1 261 ? -8.326 -8.150 4.182 1.00 85.25 261 THR A N 1
ATOM 2001 C CA . THR A 1 261 ? -8.828 -7.491 5.402 1.00 85.25 261 THR A CA 1
ATOM 2002 C C . THR A 1 261 ? -9.167 -6.013 5.213 1.00 85.25 261 THR A C 1
ATOM 2004 O O . THR A 1 261 ? -9.966 -5.470 5.971 1.00 85.25 261 THR A O 1
ATOM 2007 N N . GLY A 1 262 ? -8.596 -5.351 4.204 1.00 91.75 262 GLY A N 1
ATOM 2008 C CA . GLY A 1 262 ? -8.664 -3.897 4.055 1.00 91.75 262 GLY A CA 1
ATOM 2009 C C . GLY A 1 262 ? -7.753 -3.131 5.015 1.00 91.75 262 GLY A C 1
ATOM 2010 O O . GLY A 1 262 ? -7.829 -1.902 5.070 1.00 91.75 262 GLY A O 1
ATOM 2011 N N . HIS A 1 263 ? -6.916 -3.824 5.793 1.00 93.75 263 HIS A N 1
ATOM 2012 C CA . HIS A 1 263 ? -5.975 -3.177 6.699 1.00 93.75 263 HIS A CA 1
ATOM 2013 C C . HIS A 1 263 ? -4.903 -2.425 5.911 1.00 93.75 263 HIS A C 1
ATOM 2015 O O . HIS A 1 263 ? -4.405 -2.906 4.894 1.00 93.75 263 HIS A O 1
ATOM 2021 N N . LEU A 1 264 ? -4.535 -1.250 6.413 1.00 97.06 264 LEU A N 1
ATOM 2022 C CA . LEU A 1 264 ? -3.456 -0.435 5.881 1.00 97.06 264 LEU A CA 1
ATOM 2023 C C . LEU A 1 264 ? -2.150 -0.811 6.577 1.00 97.06 264 LEU A C 1
ATOM 2025 O O . LEU A 1 264 ? -2.054 -0.761 7.804 1.00 97.06 264 LEU A O 1
ATOM 2029 N N . LEU A 1 265 ? -1.137 -1.133 5.786 1.00 97.75 265 LEU A N 1
ATOM 2030 C CA . LEU A 1 265 ? 0.238 -1.260 6.230 1.00 97.75 265 LEU A CA 1
ATOM 2031 C C . LEU A 1 265 ? 1.003 0.011 5.863 1.00 97.75 265 LEU A C 1
ATOM 2033 O O . LEU A 1 265 ? 0.860 0.533 4.758 1.00 97.75 265 LEU A O 1
ATOM 2037 N N . LEU A 1 266 ? 1.809 0.494 6.802 1.00 97.88 266 LEU A N 1
ATOM 2038 C CA . LEU A 1 266 ? 2.678 1.659 6.665 1.00 97.88 266 LEU A CA 1
ATOM 2039 C C . LEU A 1 266 ? 4.115 1.233 6.942 1.00 97.88 266 LEU A C 1
ATOM 2041 O O . LEU A 1 266 ? 4.360 0.548 7.939 1.00 97.88 266 LEU A O 1
ATOM 2045 N N . LEU A 1 267 ? 5.042 1.660 6.094 1.00 97.81 267 LEU A N 1
ATOM 2046 C CA . LEU A 1 267 ? 6.466 1.365 6.193 1.00 97.81 267 LEU A CA 1
ATOM 2047 C C . LEU A 1 267 ? 7.250 2.618 6.588 1.00 97.81 267 LEU A C 1
ATOM 2049 O O . LEU A 1 267 ? 6.869 3.733 6.242 1.00 97.81 267 LEU A O 1
ATOM 2053 N N . SER A 1 268 ? 8.313 2.409 7.357 1.00 96.44 268 SER A N 1
ATOM 2054 C CA . SER A 1 268 ? 9.313 3.419 7.700 1.00 96.44 268 SER A CA 1
ATOM 2055 C C . SER A 1 268 ? 10.689 2.844 7.399 1.00 96.44 268 SER A C 1
ATOM 2057 O O . SER A 1 268 ? 11.055 1.808 7.981 1.00 96.44 268 SER A O 1
ATOM 2059 N N . ASP A 1 269 ? 11.444 3.511 6.532 1.00 94.81 269 ASP A N 1
ATOM 2060 C CA . ASP A 1 269 ? 12.796 3.109 6.156 1.00 94.81 269 ASP A CA 1
ATOM 2061 C C . ASP A 1 269 ? 13.773 3.354 7.321 1.00 94.81 269 ASP A C 1
ATOM 2063 O O . ASP A 1 269 ? 14.559 2.479 7.725 1.00 94.81 269 ASP A O 1
ATOM 2067 N N . GLU A 1 270 ? 13.627 4.498 7.993 1.00 93.56 270 GLU A N 1
ATOM 2068 C CA . GLU A 1 270 ? 14.527 4.922 9.045 1.00 93.56 270 GLU A CA 1
ATOM 2069 C C . GLU A 1 270 ? 14.361 4.057 10.298 1.00 93.56 270 GLU A C 1
ATOM 2071 O O . GLU A 1 270 ? 15.340 3.754 10.999 1.00 93.56 270 GLU A O 1
ATOM 2076 N N . ALA A 1 271 ? 13.121 3.671 10.616 1.00 93.00 271 ALA A N 1
ATOM 2077 C CA . ALA A 1 271 ? 12.814 2.805 11.750 1.00 93.00 271 ALA A CA 1
ATOM 2078 C C . ALA A 1 271 ? 12.835 1.314 11.390 1.00 93.00 271 ALA A C 1
ATOM 2080 O O . ALA A 1 271 ? 12.843 0.490 12.307 1.00 93.00 271 ALA A O 1
ATOM 2081 N N . ARG A 1 272 ? 12.845 0.955 10.097 1.00 94.12 272 ARG A N 1
ATOM 2082 C CA . ARG A 1 272 ? 12.699 -0.428 9.601 1.00 94.12 272 ARG A CA 1
ATOM 2083 C C . ARG A 1 272 ? 11.513 -1.134 10.251 1.00 94.12 272 ARG A C 1
ATOM 2085 O O . ARG A 1 272 ? 11.627 -2.248 10.761 1.00 94.12 272 ARG A O 1
ATOM 2092 N N . THR A 1 273 ? 10.394 -0.427 10.321 1.00 94.25 273 THR A N 1
ATOM 2093 C CA . THR A 1 273 ? 9.208 -0.854 11.062 1.00 94.25 273 THR A CA 1
ATOM 2094 C C . THR A 1 273 ? 7.994 -0.785 10.152 1.00 94.25 273 THR A C 1
ATOM 2096 O O . THR A 1 273 ? 7.807 0.191 9.432 1.00 94.25 273 THR A O 1
ATOM 2099 N N . LEU A 1 274 ? 7.158 -1.816 10.227 1.00 96.06 274 LEU A N 1
ATOM 2100 C CA . LEU A 1 274 ? 5.816 -1.841 9.666 1.00 96.06 274 LEU A CA 1
ATOM 2101 C C . LEU A 1 274 ? 4.803 -1.548 10.768 1.00 96.06 274 LEU A C 1
ATOM 2103 O O . LEU A 1 274 ? 4.853 -2.167 11.835 1.00 96.06 274 LEU A O 1
ATOM 2107 N N . ALA A 1 275 ? 3.860 -0.651 10.500 1.00 95.00 275 ALA A N 1
ATOM 2108 C CA . ALA A 1 275 ? 2.647 -0.502 11.293 1.00 95.00 275 ALA A CA 1
ATOM 2109 C C . ALA A 1 275 ? 1.452 -1.041 10.504 1.00 95.00 275 ALA A C 1
ATOM 2111 O O . ALA A 1 275 ? 1.276 -0.696 9.340 1.00 95.00 275 ALA A O 1
ATOM 2112 N N . GLU A 1 276 ? 0.619 -1.852 11.146 1.00 93.75 276 GLU A N 1
ATOM 2113 C CA . GLU A 1 276 ? -0.678 -2.275 10.618 1.00 93.75 276 GLU A CA 1
ATOM 2114 C C . GLU A 1 276 ? -1.769 -1.450 11.307 1.00 93.75 276 GLU A C 1
ATOM 2116 O O . GLU A 1 276 ? -1.747 -1.282 12.532 1.00 93.75 276 GLU A O 1
ATOM 2121 N N . ALA A 1 277 ? -2.708 -0.909 10.537 1.00 91.62 277 ALA A N 1
ATOM 2122 C CA . ALA A 1 277 ? -3.764 -0.036 11.029 1.00 91.62 277 ALA A CA 1
ATOM 2123 C C . ALA A 1 277 ? -5.082 -0.247 10.272 1.00 91.62 277 ALA A C 1
ATOM 2125 O O . ALA A 1 277 ? -5.099 -0.571 9.086 1.00 91.62 277 ALA A O 1
ATOM 2126 N N . LEU A 1 278 ? -6.201 0.007 10.946 1.00 89.44 278 LEU A N 1
ATOM 2127 C CA . LEU A 1 278 ? -7.521 0.074 10.329 1.00 89.44 278 LEU A CA 1
ATOM 2128 C C . LEU A 1 278 ? -7.875 1.527 10.001 1.00 89.44 278 LEU A C 1
ATOM 2130 O O . LEU A 1 278 ? -7.729 2.413 10.846 1.00 89.44 278 LEU A O 1
ATOM 2134 N N . LEU A 1 279 ? -8.382 1.768 8.792 1.00 89.31 279 LEU A N 1
ATOM 2135 C CA . LEU A 1 279 ? -8.932 3.060 8.392 1.00 89.31 279 LEU A CA 1
ATOM 2136 C C . LEU A 1 279 ? -10.422 3.127 8.749 1.00 89.31 279 LEU A C 1
ATOM 2138 O O . LEU A 1 279 ? -11.226 2.387 8.186 1.00 89.31 279 LEU A O 1
ATOM 2142 N N . VAL A 1 280 ? -10.809 4.049 9.635 1.00 86.19 280 VAL A N 1
ATOM 2143 C CA . VAL A 1 280 ? -12.206 4.190 10.085 1.00 86.19 280 VAL A CA 1
ATOM 2144 C C . VAL A 1 280 ? -12.751 5.608 9.854 1.00 86.19 280 VAL A C 1
ATOM 2146 O O . VAL A 1 280 ? -12.027 6.596 10.037 1.00 86.19 280 VAL A O 1
ATOM 2149 N N . PRO A 1 281 ? -14.030 5.754 9.457 1.00 84.06 281 PRO A N 1
ATOM 2150 C CA . PRO A 1 281 ? -14.636 7.058 9.230 1.00 84.06 281 PRO A CA 1
ATOM 2151 C C . PRO A 1 281 ? -14.934 7.766 10.558 1.00 84.06 281 PRO A C 1
ATOM 2153 O O . PRO A 1 281 ? -15.536 7.199 11.471 1.00 84.06 281 PRO A O 1
ATOM 2156 N N . LYS A 1 282 ? -14.600 9.055 10.640 1.00 82.38 282 LYS A N 1
ATOM 2157 C CA . LYS A 1 282 ? -15.134 9.967 11.659 1.00 82.38 282 LYS A CA 1
ATOM 2158 C C . LYS A 1 282 ? -16.506 10.440 11.201 1.00 82.38 282 LYS A C 1
ATOM 2160 O O . LYS A 1 282 ? -16.648 10.904 10.073 1.00 82.38 282 LYS A O 1
ATOM 2165 N N . ARG A 1 283 ? -17.512 10.348 12.065 1.00 77.56 283 ARG A N 1
ATOM 2166 C CA . ARG A 1 283 ? -18.883 10.780 11.760 1.00 77.56 283 ARG A CA 1
ATOM 2167 C C . ARG A 1 283 ? -19.352 11.817 12.772 1.00 77.56 283 ARG A C 1
ATOM 2169 O O . ARG A 1 283 ? -19.065 11.688 13.961 1.00 77.56 283 ARG A O 1
ATOM 2176 N N . GLN A 1 284 ? -20.091 12.820 12.303 1.00 67.50 284 GLN A N 1
ATOM 2177 C CA . GLN A 1 284 ? -20.841 13.725 13.176 1.00 67.50 284 GLN A CA 1
ATOM 2178 C C . GLN A 1 284 ? -22.245 13.159 13.392 1.00 67.50 284 GLN A C 1
ATOM 2180 O O . GLN A 1 284 ? -23.087 13.209 12.500 1.00 67.50 284 GLN A O 1
ATOM 2185 N N . GLY A 1 285 ? -22.492 12.616 14.584 1.00 53.47 285 GLY A N 1
ATOM 2186 C CA . GLY A 1 285 ? -23.772 12.010 14.954 1.00 53.47 285 GLY A CA 1
ATOM 2187 C C . GLY A 1 285 ? -23.732 10.482 15.003 1.00 53.47 285 GLY A C 1
ATOM 2188 O O . GLY A 1 285 ? -22.672 9.862 14.945 1.00 53.47 285 GLY A O 1
ATOM 2189 N N . VAL A 1 286 ? -24.909 9.875 15.161 1.00 45.66 286 VAL A N 1
ATOM 2190 C CA . VAL A 1 286 ? -25.076 8.436 15.408 1.00 45.66 286 VAL A CA 1
ATOM 2191 C C . VAL A 1 286 ? -25.688 7.757 14.177 1.00 45.66 286 VAL A C 1
ATOM 2193 O O . VAL A 1 286 ? -26.629 8.268 13.580 1.00 45.66 286 VAL A O 1
ATOM 2196 N N . GLY A 1 287 ? -25.173 6.580 13.816 1.00 47.31 287 GLY A N 1
ATOM 2197 C CA . GLY A 1 287 ? -25.665 5.731 12.718 1.00 47.31 287 GLY A CA 1
ATOM 2198 C C . GLY A 1 287 ? -24.847 5.802 11.417 1.00 47.31 287 GLY A C 1
ATOM 2199 O O . GLY A 1 287 ? -24.080 6.733 11.190 1.00 47.31 287 GLY A O 1
ATOM 2200 N N . ARG A 1 288 ? -25.025 4.810 10.527 1.00 51.84 288 ARG A N 1
ATOM 2201 C CA . ARG A 1 288 ? -24.388 4.774 9.186 1.00 51.84 288 ARG A CA 1
ATOM 2202 C C . ARG A 1 288 ? -24.842 5.917 8.268 1.00 51.84 288 ARG A C 1
ATOM 2204 O O . ARG A 1 288 ? -24.127 6.258 7.331 1.00 51.84 288 ARG A O 1
ATOM 2211 N N . ALA A 1 289 ? -26.000 6.509 8.559 1.00 61.88 289 ALA A N 1
ATOM 2212 C CA . ALA A 1 289 ? -26.526 7.675 7.856 1.00 61.88 289 ALA A CA 1
ATOM 2213 C C . ALA A 1 289 ? -25.866 8.996 8.293 1.00 61.88 289 ALA A C 1
ATOM 2215 O O . ALA A 1 289 ? -26.006 9.998 7.596 1.00 61.88 289 ALA A O 1
ATOM 2216 N N . ALA A 1 290 ? -25.148 9.016 9.425 1.00 63.28 290 ALA A N 1
ATOM 2217 C CA . ALA A 1 290 ? -24.434 10.208 9.865 1.00 63.28 290 ALA A CA 1
ATOM 2218 C C . ALA A 1 290 ? -23.312 10.542 8.865 1.00 63.28 290 ALA A C 1
ATOM 2220 O O . ALA A 1 290 ? -22.557 9.635 8.490 1.00 63.28 290 ALA A O 1
ATOM 2221 N N . PRO A 1 291 ? -23.178 11.806 8.431 1.00 70.81 291 PRO A N 1
ATOM 2222 C CA . PRO A 1 291 ? -22.196 12.187 7.427 1.00 70.81 291 PRO A CA 1
ATOM 2223 C C . PRO A 1 291 ? -20.777 11.871 7.907 1.00 70.81 291 PRO A C 1
ATOM 2225 O O . PRO A 1 291 ? -20.429 12.103 9.069 1.00 70.81 291 PRO A O 1
ATOM 2228 N N . VAL A 1 292 ? -19.958 11.332 7.000 1.00 76.25 292 VAL A N 1
ATOM 2229 C CA . VAL A 1 292 ? -18.519 11.173 7.231 1.00 76.25 292 VAL A CA 1
ATOM 2230 C C . VAL A 1 292 ? -17.901 12.566 7.212 1.00 76.25 292 VAL A C 1
ATOM 2232 O O . VAL A 1 292 ? -17.973 13.272 6.212 1.00 76.25 292 VAL A O 1
ATOM 2235 N N . THR A 1 293 ? -17.321 12.970 8.336 1.00 81.12 293 THR A N 1
ATOM 2236 C CA . THR A 1 293 ? -16.680 14.278 8.517 1.00 81.12 293 THR A CA 1
ATOM 2237 C C . THR A 1 293 ? -15.160 14.196 8.500 1.00 81.12 293 THR A C 1
ATOM 2239 O O . THR A 1 293 ? -14.486 15.206 8.673 1.00 81.12 293 THR A O 1
ATOM 2242 N N . GLY A 1 294 ? -14.607 12.995 8.344 1.00 87.50 294 GLY A N 1
ATOM 2243 C CA . GLY A 1 294 ? -13.176 12.760 8.213 1.00 87.50 294 GLY A CA 1
ATOM 2244 C C . GLY A 1 294 ? -12.837 11.286 8.382 1.00 87.50 294 GLY A C 1
ATOM 2245 O O . GLY A 1 294 ? -13.720 10.433 8.413 1.00 87.50 294 GLY A O 1
ATOM 2246 N N . TRP A 1 295 ? -11.553 11.001 8.551 1.00 90.38 295 TRP A N 1
ATOM 2247 C CA . TRP A 1 295 ? -11.022 9.652 8.721 1.00 90.38 295 TRP A CA 1
ATOM 2248 C C . TRP A 1 295 ? -10.007 9.617 9.869 1.00 90.38 295 TRP A C 1
ATOM 2250 O O . TRP A 1 295 ? -9.476 10.656 10.278 1.00 90.38 295 TRP A O 1
ATOM 2260 N N . GLN A 1 296 ? -9.766 8.436 10.430 1.00 90.62 296 GLN A N 1
ATOM 2261 C CA . GLN A 1 296 ? -8.676 8.178 11.375 1.00 90.62 296 GLN A CA 1
ATOM 2262 C C . GLN A 1 296 ? -8.113 6.777 11.190 1.00 90.62 296 GLN A C 1
ATOM 2264 O O . GLN A 1 296 ? -8.789 5.893 10.664 1.00 90.62 296 GLN A O 1
ATOM 2269 N N . LEU A 1 297 ? -6.895 6.592 11.690 1.00 89.56 297 LEU A N 1
ATOM 2270 C CA . LEU A 1 297 ? -6.284 5.284 11.837 1.00 89.56 297 LEU A CA 1
ATOM 2271 C C . LEU A 1 297 ? -6.460 4.748 13.252 1.00 89.56 297 LEU A C 1
ATOM 2273 O O . LEU A 1 297 ? -6.270 5.476 14.228 1.00 89.56 297 LEU A O 1
ATOM 2277 N N . VAL A 1 298 ? -6.749 3.455 13.336 1.00 84.88 298 VAL A N 1
ATOM 2278 C CA . VAL A 1 298 ? -6.719 2.671 14.569 1.00 84.88 298 VAL A CA 1
ATOM 2279 C C . VAL A 1 298 ? -5.541 1.697 14.471 1.00 84.88 298 VAL A C 1
ATOM 2281 O O . VAL A 1 298 ? -5.566 0.824 13.605 1.00 84.88 298 VAL A O 1
ATOM 2284 N N . PRO A 1 299 ? -4.487 1.841 15.296 1.00 86.06 299 PRO A N 1
ATOM 2285 C CA . PRO A 1 299 ? -3.331 0.947 15.249 1.00 86.06 299 PRO A CA 1
ATOM 2286 C C . PRO A 1 299 ? -3.718 -0.486 15.635 1.00 86.06 299 PRO A C 1
ATOM 2288 O O . PRO A 1 299 ? -4.349 -0.699 16.671 1.00 86.06 299 PRO A O 1
ATOM 2291 N N . LEU A 1 300 ? -3.295 -1.459 14.830 1.00 81.75 300 LEU A N 1
ATOM 2292 C CA . LEU A 1 300 ? -3.543 -2.888 15.037 1.00 81.75 300 LEU A CA 1
ATOM 2293 C C . LEU A 1 300 ? -2.287 -3.617 15.525 1.00 81.75 300 LEU A C 1
ATOM 2295 O O . LEU A 1 300 ? -2.361 -4.445 16.434 1.00 81.75 300 LEU A O 1
ATOM 2299 N N . GLY A 1 301 ? -1.123 -3.290 14.960 1.00 84.50 301 GLY A N 1
ATOM 2300 C CA . GLY A 1 301 ? 0.117 -3.993 15.268 1.00 84.50 301 GLY A CA 1
ATOM 2301 C C . GLY A 1 301 ? 1.361 -3.314 14.713 1.00 84.50 301 GLY A C 1
ATOM 2302 O O . GLY A 1 301 ? 1.281 -2.392 13.904 1.00 84.50 301 GLY A O 1
ATOM 2303 N N . PHE A 1 302 ? 2.522 -3.792 15.161 1.00 89.38 302 PHE A N 1
ATOM 2304 C CA . PHE A 1 302 ? 3.828 -3.343 14.685 1.00 89.38 302 PHE A CA 1
ATOM 2305 C C . PHE A 1 302 ? 4.734 -4.548 14.458 1.00 89.38 302 PHE A C 1
ATOM 2307 O O . PHE A 1 302 ? 4.702 -5.503 15.239 1.00 89.38 302 PHE A O 1
ATOM 2314 N N . SER A 1 303 ? 5.548 -4.501 13.409 1.00 91.06 303 SER A N 1
ATOM 2315 C CA . SER A 1 303 ? 6.556 -5.523 13.121 1.00 91.06 303 SER A CA 1
ATOM 2316 C C . SER A 1 303 ? 7.871 -4.856 12.739 1.00 91.06 303 SER A C 1
ATOM 2318 O O . SER A 1 303 ? 7.888 -3.951 11.911 1.00 91.06 303 SER A O 1
ATOM 2320 N N . GLU A 1 304 ? 8.968 -5.293 13.349 1.00 90.94 304 GLU A N 1
ATOM 2321 C CA . GLU A 1 304 ? 10.310 -4.833 12.992 1.00 90.94 304 GLU A CA 1
ATOM 2322 C C . GLU A 1 304 ? 10.869 -5.710 11.870 1.00 90.94 304 GLU A C 1
ATOM 2324 O O . GLU A 1 304 ? 10.730 -6.936 11.891 1.00 90.94 304 GLU A O 1
ATOM 2329 N N . LEU A 1 305 ? 11.507 -5.080 10.888 1.00 90.38 305 LEU A N 1
ATOM 2330 C CA . LEU A 1 305 ? 12.226 -5.780 9.833 1.00 90.38 305 LEU A CA 1
ATOM 2331 C C . LEU A 1 305 ? 13.596 -6.240 10.355 1.00 90.38 305 LEU A C 1
ATOM 2333 O O . LEU A 1 305 ? 14.190 -5.587 11.222 1.00 90.38 305 LEU A O 1
ATOM 2337 N N . PRO A 1 306 ? 14.128 -7.365 9.845 1.00 85.12 306 PRO A N 1
ATOM 2338 C CA . PRO A 1 306 ? 15.417 -7.878 10.283 1.00 85.12 306 PRO A CA 1
ATOM 2339 C C . PRO A 1 306 ? 16.552 -6.898 9.949 1.00 85.12 306 PRO A C 1
ATOM 2341 O O . PRO A 1 306 ? 16.399 -5.999 9.120 1.00 85.12 306 PRO A O 1
ATOM 2344 N N . PRO A 1 307 ? 17.741 -7.071 10.546 1.00 79.38 307 PRO A N 1
ATOM 2345 C CA . PRO A 1 307 ? 18.925 -6.365 10.077 1.00 79.38 307 PRO A CA 1
ATOM 2346 C C . PRO A 1 307 ? 19.270 -6.739 8.621 1.00 79.38 307 PRO A C 1
ATOM 2348 O O . PRO A 1 307 ? 18.842 -7.772 8.100 1.00 79.38 307 PRO A O 1
ATOM 2351 N N . SER A 1 308 ? 20.081 -5.895 7.977 1.00 78.81 308 SER A N 1
ATOM 2352 C CA . SER A 1 308 ? 20.679 -6.197 6.670 1.00 78.81 308 SER A CA 1
ATOM 2353 C C . SER A 1 308 ? 21.588 -7.423 6.750 1.00 78.81 308 SER A C 1
ATOM 2355 O O . SER A 1 308 ? 22.212 -7.669 7.786 1.00 78.81 308 SER A O 1
ATOM 2357 N N . LEU A 1 309 ? 21.685 -8.168 5.646 1.00 75.06 309 LEU A N 1
ATOM 2358 C CA . LEU A 1 309 ? 22.661 -9.253 5.490 1.00 75.06 309 LEU A CA 1
ATOM 2359 C C . LEU A 1 309 ? 23.961 -8.801 4.810 1.00 75.06 309 LEU A C 1
ATOM 2361 O O . LEU A 1 309 ? 24.913 -9.578 4.725 1.00 75.06 309 LEU A O 1
ATOM 2365 N N . THR A 1 310 ? 24.011 -7.567 4.312 1.00 70.12 310 THR A N 1
ATOM 2366 C CA . THR A 1 310 ? 25.195 -6.994 3.668 1.00 70.12 310 THR A CA 1
ATOM 2367 C C . THR A 1 310 ? 25.836 -5.939 4.571 1.00 70.12 310 THR A C 1
ATOM 2369 O O . THR A 1 310 ? 25.372 -5.663 5.677 1.00 70.12 310 THR A O 1
ATOM 2372 N N . LYS A 1 311 ? 26.942 -5.342 4.110 1.00 75.00 311 LYS A N 1
ATOM 2373 C CA . LYS A 1 311 ? 27.535 -4.180 4.789 1.00 75.00 311 LYS A CA 1
ATOM 2374 C C . LYS A 1 311 ? 26.658 -2.930 4.678 1.00 75.00 311 LYS A C 1
ATOM 2376 O O . LYS A 1 311 ? 26.826 -2.018 5.484 1.00 75.00 311 LYS A O 1
ATOM 2381 N N . ASN A 1 312 ? 25.759 -2.888 3.697 1.00 79.25 312 ASN A N 1
ATOM 2382 C CA . ASN A 1 312 ? 24.856 -1.769 3.489 1.00 79.25 312 ASN A CA 1
ATOM 2383 C C . ASN A 1 312 ? 23.684 -1.857 4.463 1.00 79.25 312 ASN A C 1
ATOM 2385 O O . ASN A 1 312 ? 23.303 -2.941 4.913 1.00 79.25 312 ASN A O 1
ATOM 2389 N N . ARG A 1 313 ? 23.105 -0.709 4.807 1.00 83.69 313 ARG A N 1
ATOM 2390 C CA . ARG A 1 313 ? 21.917 -0.650 5.659 1.00 83.69 313 ARG A CA 1
ATOM 2391 C C . ARG A 1 313 ? 20.722 -1.244 4.906 1.00 83.69 313 ARG A C 1
ATOM 2393 O O . ARG A 1 313 ? 20.597 -1.059 3.707 1.00 83.69 313 ARG A O 1
ATOM 2400 N N . LEU A 1 314 ? 19.841 -1.944 5.623 1.00 88.44 314 LEU A N 1
ATOM 2401 C CA . LEU A 1 314 ? 18.536 -2.315 5.080 1.00 88.44 314 LEU A CA 1
ATOM 2402 C C . LEU A 1 314 ? 17.709 -1.034 5.001 1.00 88.44 314 LEU A C 1
ATOM 2404 O O . LEU A 1 314 ? 17.423 -0.453 6.052 1.00 88.44 314 LEU A O 1
ATOM 2408 N N . GLN A 1 315 ? 17.372 -0.625 3.788 1.00 93.75 315 GLN A N 1
ATOM 2409 C CA . GLN A 1 315 ? 16.597 0.571 3.494 1.00 93.75 315 GLN A CA 1
ATOM 2410 C C . GLN A 1 315 ? 15.334 0.122 2.749 1.00 93.75 315 GLN A C 1
ATOM 2412 O O . GLN A 1 315 ? 15.416 -0.210 1.568 1.00 93.75 315 GLN A O 1
ATOM 2417 N N . PRO A 1 316 ? 14.239 -0.134 3.484 1.00 95.44 316 PRO A N 1
ATOM 2418 C CA . PRO A 1 316 ? 13.004 -0.647 2.917 1.00 95.44 316 PRO A CA 1
ATOM 2419 C C . PRO A 1 316 ? 12.149 0.497 2.359 1.00 95.44 316 PRO A C 1
ATOM 2421 O O . PRO A 1 316 ? 11.735 1.373 3.116 1.00 95.44 316 PRO A O 1
ATOM 2424 N N . GLU A 1 317 ? 11.841 0.412 1.069 1.00 94.62 317 GLU A N 1
ATOM 2425 C CA . GLU A 1 317 ? 11.167 1.469 0.300 1.00 94.62 317 GLU A CA 1
ATOM 2426 C C . GLU A 1 317 ? 9.843 0.939 -0.277 1.00 94.62 317 GLU A C 1
ATOM 2428 O O . GLU A 1 317 ? 8.749 1.327 0.127 1.00 94.62 317 GLU A O 1
ATOM 2433 N N . GLY A 1 318 ? 9.902 -0.106 -1.109 1.00 96.31 318 GLY A N 1
ATOM 2434 C CA . GLY A 1 318 ? 8.696 -0.698 -1.687 1.00 96.31 318 GLY A CA 1
ATOM 2435 C C . GLY A 1 318 ? 7.930 -1.600 -0.714 1.00 96.31 318 GLY A C 1
ATOM 2436 O O . GLY A 1 318 ? 8.504 -2.483 -0.076 1.00 96.31 318 GLY A O 1
ATOM 2437 N N . LEU A 1 319 ? 6.602 -1.460 -0.663 1.00 98.06 319 LEU A N 1
ATOM 2438 C CA . LEU A 1 319 ? 5.708 -2.306 0.134 1.00 98.06 319 LEU A CA 1
ATOM 2439 C C . LEU A 1 319 ? 4.523 -2.799 -0.700 1.00 98.06 319 LEU A C 1
ATOM 2441 O O . LEU A 1 319 ? 3.828 -2.006 -1.325 1.00 98.06 319 LEU A O 1
ATOM 2445 N N . SER A 1 320 ? 4.222 -4.096 -0.638 1.00 98.06 320 SER A N 1
ATOM 2446 C CA . SER A 1 320 ? 3.004 -4.652 -1.232 1.00 98.06 320 SER A CA 1
ATOM 2447 C C . SER A 1 320 ? 2.442 -5.819 -0.421 1.00 98.06 320 SER A C 1
ATOM 2449 O O . SER A 1 320 ? 3.134 -6.393 0.418 1.00 98.06 320 SER A O 1
ATOM 2451 N N . VAL A 1 321 ? 1.185 -6.180 -0.672 1.00 97.12 321 VAL A N 1
ATOM 2452 C CA . VAL A 1 321 ? 0.553 -7.390 -0.126 1.00 97.12 321 VAL A CA 1
ATOM 2453 C C . VAL A 1 321 ? 0.023 -8.202 -1.297 1.00 97.12 321 VAL A C 1
ATOM 2455 O O . VAL A 1 321 ? -0.637 -7.641 -2.172 1.00 97.12 321 VAL A O 1
ATOM 2458 N N . ASP A 1 322 ? 0.344 -9.493 -1.340 1.00 95.31 322 ASP A N 1
ATOM 2459 C CA . ASP A 1 322 ? -0.169 -10.375 -2.388 1.00 95.31 322 ASP A CA 1
ATOM 2460 C C . ASP A 1 322 ? -1.586 -10.890 -2.076 1.00 95.31 322 ASP A C 1
ATOM 2462 O O . ASP A 1 322 ? -2.199 -10.575 -1.053 1.00 95.31 322 ASP A O 1
ATOM 2466 N N . ASP A 1 323 ? -2.135 -11.672 -2.999 1.00 91.19 323 ASP A N 1
ATOM 2467 C CA . ASP A 1 323 ? -3.462 -12.279 -2.902 1.00 91.19 323 ASP A CA 1
ATOM 2468 C C . ASP A 1 323 ? -3.586 -13.336 -1.789 1.00 91.19 323 ASP A C 1
ATOM 2470 O O . ASP A 1 323 ? -4.702 -13.656 -1.373 1.00 91.19 323 ASP A O 1
ATOM 2474 N N . GLU A 1 324 ? -2.468 -13.838 -1.261 1.00 90.25 324 GLU A N 1
ATOM 2475 C CA . GLU A 1 324 ? -2.433 -14.724 -0.092 1.00 90.25 324 GLU A CA 1
ATOM 2476 C C . GLU A 1 324 ? -2.343 -13.967 1.236 1.00 90.25 324 GLU A C 1
ATOM 2478 O O . GLU A 1 324 ? -2.427 -14.579 2.305 1.00 90.25 324 GLU A O 1
ATOM 2483 N N . GLY A 1 325 ? -2.197 -12.641 1.187 1.00 91.50 325 GLY A N 1
ATOM 2484 C CA . GLY A 1 325 ? -2.016 -11.811 2.370 1.00 91.50 325 GLY A CA 1
ATOM 2485 C C . GLY A 1 325 ? -0.593 -11.850 2.932 1.00 91.50 325 GLY A C 1
ATOM 2486 O O . GLY A 1 325 ? -0.392 -11.417 4.075 1.00 91.50 325 GLY A O 1
ATOM 2487 N N . ASP A 1 326 ? 0.381 -12.363 2.170 1.00 94.56 326 ASP A N 1
ATOM 2488 C CA . ASP A 1 326 ? 1.794 -12.228 2.508 1.00 94.56 326 ASP A CA 1
ATOM 2489 C C . ASP A 1 326 ? 2.267 -10.809 2.163 1.00 94.56 326 ASP A C 1
ATOM 2491 O O . ASP A 1 326 ? 1.889 -10.210 1.152 1.00 94.56 326 ASP A O 1
ATOM 2495 N N . VAL A 1 327 ? 3.102 -10.256 3.039 1.00 96.44 327 VAL A N 1
ATOM 2496 C CA . VAL A 1 327 ? 3.624 -8.895 2.921 1.00 96.44 327 VAL A CA 1
ATOM 2497 C C . VAL A 1 327 ? 4.987 -8.952 2.253 1.00 96.44 327 VAL A C 1
ATOM 2499 O O . VAL A 1 327 ? 5.876 -9.678 2.694 1.00 96.44 327 VAL A O 1
ATOM 2502 N N . TRP A 1 328 ? 5.169 -8.154 1.214 1.00 97.75 328 TRP A N 1
ATOM 2503 C CA . TRP A 1 328 ? 6.389 -8.098 0.427 1.00 97.75 328 TRP A CA 1
ATOM 2504 C C . TRP A 1 328 ? 7.046 -6.733 0.582 1.00 97.75 328 TRP A C 1
ATOM 2506 O O . TRP A 1 328 ? 6.389 -5.709 0.402 1.00 97.75 328 TRP A O 1
ATOM 2516 N N . VAL A 1 329 ? 8.332 -6.723 0.936 1.00 97.44 329 VAL A N 1
ATOM 2517 C CA . VAL A 1 329 ? 9.109 -5.493 1.146 1.00 97.44 329 VAL A CA 1
ATOM 2518 C C . VAL A 1 329 ? 10.312 -5.489 0.217 1.00 97.44 329 VAL A C 1
ATOM 2520 O O . VAL A 1 329 ? 11.138 -6.400 0.275 1.00 97.44 329 VAL A O 1
ATOM 2523 N N . LEU A 1 330 ? 10.406 -4.466 -0.620 1.00 96.69 330 LEU A N 1
ATOM 2524 C CA . LEU A 1 330 ? 11.541 -4.194 -1.488 1.00 96.69 330 LEU A CA 1
ATOM 2525 C C . LEU A 1 330 ? 12.545 -3.309 -0.746 1.00 96.69 330 LEU A C 1
ATOM 2527 O O . LEU A 1 330 ? 12.151 -2.371 -0.051 1.00 96.69 330 LEU A O 1
ATOM 2531 N N . THR A 1 331 ? 13.831 -3.617 -0.861 1.00 95.06 331 THR A N 1
ATOM 2532 C CA . THR A 1 331 ? 14.885 -2.916 -0.128 1.00 95.06 331 THR A CA 1
ATOM 2533 C C . THR A 1 331 ? 15.986 -2.452 -1.066 1.00 95.06 331 THR A C 1
ATOM 2535 O O . THR A 1 331 ? 16.566 -3.254 -1.799 1.00 95.06 331 THR A O 1
ATOM 2538 N N . GLU A 1 332 ? 16.302 -1.163 -1.012 1.00 91.81 332 GLU A N 1
ATOM 2539 C CA . GLU A 1 332 ? 17.303 -0.523 -1.865 1.00 91.81 332 GLU A CA 1
ATOM 2540 C C . GLU A 1 332 ? 18.721 -0.922 -1.424 1.00 91.81 332 GLU A C 1
ATOM 2542 O O . GLU A 1 332 ? 19.478 -1.535 -2.179 1.00 91.81 332 GLU A O 1
ATOM 2547 N N . GLY A 1 333 ? 19.053 -0.696 -0.148 1.00 86.56 333 GLY A N 1
ATOM 2548 C CA . GLY A 1 333 ? 20.438 -0.787 0.323 1.00 86.56 333 GLY A CA 1
ATOM 2549 C C . GLY A 1 333 ? 21.108 -2.161 0.167 1.00 86.56 333 GLY A C 1
ATOM 2550 O O . GLY A 1 333 ? 22.310 -2.235 -0.099 1.00 86.56 333 GLY A O 1
ATOM 2551 N N . ASP A 1 334 ? 20.366 -3.265 0.300 1.00 88.88 334 ASP A N 1
ATOM 2552 C CA . ASP A 1 334 ? 20.866 -4.625 0.029 1.00 88.88 334 ASP A CA 1
ATOM 2553 C C . ASP A 1 334 ? 20.184 -5.322 -1.158 1.00 88.88 334 ASP A C 1
ATOM 2555 O O . ASP A 1 334 ? 20.396 -6.522 -1.364 1.00 88.88 334 ASP A O 1
ATOM 2559 N N . GLN A 1 335 ? 19.430 -4.555 -1.952 1.00 92.81 335 GLN A N 1
ATOM 2560 C CA . GLN A 1 335 ? 18.797 -4.960 -3.206 1.00 92.81 335 GLN A CA 1
ATOM 2561 C C . GLN A 1 335 ? 18.004 -6.261 -3.084 1.00 92.81 335 GLN A C 1
ATOM 2563 O O . GLN A 1 335 ? 18.191 -7.209 -3.863 1.00 92.81 335 GLN A O 1
ATOM 2568 N N . SER A 1 336 ? 17.157 -6.333 -2.058 1.00 93.38 336 SER A N 1
ATOM 2569 C CA . SER A 1 336 ? 16.438 -7.549 -1.715 1.00 93.38 336 SER A CA 1
ATOM 2570 C C . SER A 1 336 ? 14.925 -7.372 -1.739 1.00 93.38 336 SER A C 1
ATOM 2572 O O . SER A 1 336 ? 14.389 -6.288 -1.555 1.00 93.38 336 SER A O 1
ATOM 2574 N N . LEU A 1 337 ? 14.231 -8.477 -1.978 1.00 95.81 337 LEU A N 1
ATOM 2575 C CA . LEU A 1 337 ? 12.796 -8.619 -1.828 1.00 95.81 337 LEU A CA 1
ATOM 2576 C C . LEU A 1 337 ? 12.554 -9.574 -0.656 1.00 95.81 337 LEU A C 1
ATOM 2578 O O . LEU A 1 337 ? 12.959 -10.740 -0.689 1.00 95.81 337 LEU A O 1
ATOM 2582 N N . LEU A 1 338 ? 11.927 -9.069 0.399 1.00 95.38 338 LEU A N 1
ATOM 2583 C CA . LEU A 1 338 ? 11.585 -9.818 1.603 1.00 95.38 338 LEU A CA 1
ATOM 2584 C C . LEU A 1 338 ? 10.145 -10.303 1.507 1.00 95.38 338 LEU A C 1
ATOM 2586 O O . LEU A 1 338 ? 9.257 -9.507 1.214 1.00 95.38 338 LEU A O 1
ATOM 2590 N N . ARG A 1 339 ? 9.910 -11.570 1.852 1.00 95.38 339 ARG A N 1
ATOM 2591 C CA . ARG A 1 339 ? 8.569 -12.091 2.121 1.00 95.38 339 ARG A CA 1
ATOM 2592 C C . ARG A 1 339 ? 8.357 -12.180 3.619 1.00 95.38 339 ARG A C 1
ATOM 2594 O O . ARG A 1 339 ? 9.124 -12.831 4.336 1.00 95.38 339 ARG A O 1
ATOM 2601 N N . LEU A 1 340 ? 7.290 -11.559 4.085 1.00 94.06 340 LEU A N 1
ATOM 2602 C CA . LEU A 1 340 ? 6.854 -11.571 5.462 1.00 94.06 340 LEU A CA 1
ATOM 2603 C C . LEU A 1 340 ? 5.502 -12.258 5.562 1.00 94.06 340 LEU A C 1
ATOM 2605 O O . LEU A 1 340 ? 4.571 -11.934 4.831 1.00 94.06 340 LEU A O 1
ATOM 2609 N N . ARG A 1 341 ? 5.380 -13.168 6.526 1.00 90.75 341 ARG A N 1
ATOM 2610 C CA . ARG A 1 341 ? 4.137 -13.889 6.784 1.00 90.75 341 ARG A CA 1
ATOM 2611 C C . ARG A 1 341 ? 3.604 -13.576 8.166 1.00 90.75 341 ARG A C 1
ATOM 2613 O O . ARG A 1 341 ? 4.371 -13.491 9.133 1.00 90.75 341 ARG A O 1
ATOM 2620 N N . ARG A 1 342 ? 2.278 -13.455 8.262 1.00 83.25 342 ARG A N 1
ATOM 2621 C CA . ARG A 1 342 ? 1.584 -13.371 9.547 1.00 83.25 342 ARG A CA 1
ATOM 2622 C C . ARG A 1 342 ? 1.759 -14.682 10.312 1.00 83.25 342 ARG A C 1
ATOM 2624 O O . ARG A 1 342 ? 1.431 -15.760 9.826 1.00 83.25 342 ARG A O 1
ATOM 2631 N N . SER A 1 343 ? 2.279 -14.586 11.523 1.00 72.44 343 SER A N 1
ATOM 2632 C CA . SER A 1 343 ? 2.427 -15.683 12.462 1.00 72.44 343 SER A CA 1
ATOM 2633 C C . SER A 1 343 ? 1.029 -16.131 12.859 1.00 72.44 343 SER A C 1
ATOM 2635 O O . SER A 1 343 ? 0.321 -15.416 13.572 1.00 72.44 343 SER A O 1
ATOM 2637 N N . VAL A 1 344 ? 0.613 -17.304 12.386 1.00 56.38 344 VAL A N 1
ATOM 2638 C CA . VAL A 1 344 ? -0.636 -17.906 12.846 1.00 56.38 344 VAL A CA 1
ATOM 2639 C C . VAL A 1 344 ? -0.438 -18.223 14.324 1.00 56.38 344 VAL A C 1
ATOM 2641 O O . VAL A 1 344 ? 0.422 -19.022 14.689 1.00 56.38 344 VAL A O 1
ATOM 2644 N N . SER A 1 345 ? -1.183 -17.533 15.186 1.00 44.28 345 SER A N 1
ATOM 2645 C CA . SER A 1 345 ? -1.229 -17.865 16.609 1.00 44.28 345 SER A CA 1
ATOM 2646 C C . SER A 1 345 ? -1.891 -19.235 16.733 1.00 44.28 345 SER A C 1
ATOM 2648 O O . SER A 1 345 ? -3.115 -19.314 16.673 1.00 44.28 345 SER A O 1
ATOM 2650 N N . SER A 1 346 ? -1.098 -20.303 16.824 1.00 35.97 346 SER A N 1
ATOM 2651 C CA . SER A 1 346 ? -1.591 -21.652 17.129 1.00 35.97 346 SER A CA 1
ATOM 2652 C C . SER A 1 346 ? -2.138 -21.742 18.546 1.00 35.97 346 SER A C 1
ATOM 2654 O O . SER A 1 346 ? -1.437 -21.216 19.450 1.00 35.97 346 SER A O 1
#

Radius of gyration: 20.65 Å; chains: 1; bounding box: 57×46×57 Å

pLDDT: mean 85.61, std 12.93, range [35.97, 98.62]

Secondary structure (DSSP, 8-state):
--HHHHHHHHHTS-SS-B-HHHHHHHHHHHTTS--HHHHHHHHHHHHHSGGGB-HHHHHHHHHHHHHTTTT-----EEEEEEEE---SSEEEEEEEETTTEEEEEETTTTEEEEEPPP-TT--B---EEEE---TTS-SEEEEEEETTTTEEEEEETTT-EEEEEEEE-STT--EE---EEEEEPPP--S-SS--EEEEEEE-TTTSTTS--EEEEEE-SSSPEEEEEETTT--EEEEEEPPHHHHTT-SS--EEEE-TTT-PEEEEETTTTEEEEEEEEEEESSSSTTSPEEEEEEEEEEEEEPPPPSSSS---EEEEEE-TT--EEEEETTTTEEEEEEE----

Foldseek 3Di:
DLLVLLVVLLVPQPLAAGALVSLVSSCVSCDPARDPSSLVVLVCCCPVVVRRYKPRSNVSSLCSSCVNCVVPLDAQKDFPAKAFEPDAQWAAWEQLALLFGIWTAHQAFLWIKGWHRDDPPHRYTHIDTQDGDPPVRHQWREWYADPVQQWIWIAHFQFQWIWIWHWDQDPSDTHTHDTDTQDHADAPDDDRPKGWRYWEWQALVQDPLSFIWIWIWTFDPPTWIFTARPRNRHTPAIEGADPVVCVQAVTWQYWEAQPVNRWIWTAHQVNQKIWTWDKDFDFDDMDPPGDRPYIYIDTNHMHHDDFDPDPWGFGWHYWYAHPVRWIWTATNRRNMITTMHGDDPD